Protein AF-A0A935CZS7-F1 (afdb_monomer)

Mean predicted aligned error: 7.17 Å

pLDDT: mean 84.06, std 14.32, range [38.97, 97.06]

Secondary structure (DSSP, 8-state):
-HHHHHHHHHTPPPPPHHHHHHHHHHHHHHHHHHHHT--TTS---SHHHHHHHHTHHHHHHHHHHHHHHHHHHHHHHHHHTHHHHHTS-HHHHHHHHHHHHHHHHHHT-S-HHHHS--GGG-TTHHHHHHHHHHHIIIIIHHHHHHHHHHS-----HHHHHHHHHHHHHHHHHHHHHHHHHHHHHHGGGT---HHHHH-HHHHIIIIIHHHHHHHHHHHHHHHHHTT--HHHHHHHHHHHHHHHHHHHHTTS---HHHHHHHHHHHHHHHHHHHHHHHHTT-

Sequence (282 aa):
MLSIEMAFQLGLPLNETVYYIGLFLAPVIYYTYAYKSINDSTPIANQRTRWFRENKKLVHWSQVGMILLCIGIFSFLIFKHFNEIIRLPLIYYSIGFGVLFVGIFYYGLISKKLFGFNLRNSGWTKAFIIGFVWACCANIFPLIMLRIETGQDFFQTDLWVWLFIKNWLFCTVNAIMFDIKDYPSDSNLYLRTFVVSFGLRRTIYFIIVPLLLAGLISFCIFALIKEFSIIQFSFNLIPFLLTLAIAFSMLRRHSIFYYLIVIDGVILVKALCGILGVLLTR

Foldseek 3Di:
DLLVLQCLLLVHDFFDPLLVLLLVLVVVLVVLVVLLPDDPPDPCPDPVNVVCVVCVVVSVVVSVVSVVSSVVSVVVLCVVLVVLVVVPDVVLVVLVVVLVVLVCQQVCVPPCVPDVDRVVQVQAVNLLSQLLSVLCSSQVVRQSSSCSVPVDHDCPPPLSVLVSLLSSLLSSLLSLLVVLLCVVVVCVVPRPHPCNPPNLVCCLPVPNVVSLVSSVVSVVVNCVVSVQDPLLNVLLVVLSVLSNVVSVVSVDDDDPVCSVCSSVVSVVSNSVSSNVSSVVVD

Nearest PDB structures (foldseek):
  4od4-assembly1_A  TM=6.060E-01  e=3.711E-01  Aeropyrum pernix K1
  7cbc-assembly2_B  TM=1.718E-01  e=8.266E+00  synthetic construct
  9ivk-assembly1_A  TM=1.462E-01  e=7.236E+00  artificial sequences

Radius of gyration: 19.95 Å; Cα contacts (8 Å, |Δi|>4): 270; chains: 1; bounding box: 55×46×53 Å

Structure (mmCIF, N/CA/C/O backbone):
data_AF-A0A935CZS7-F1
#
_entry.id   AF-A0A935CZS7-F1
#
loop_
_atom_site.group_PDB
_atom_site.id
_atom_site.type_symbol
_atom_site.label_atom_id
_atom_site.label_alt_id
_atom_site.label_comp_id
_atom_site.label_asym_id
_atom_site.label_entity_id
_atom_site.label_seq_id
_atom_site.pdbx_PDB_ins_code
_atom_site.Cartn_x
_atom_site.Cartn_y
_atom_site.Cartn_z
_atom_site.occupancy
_atom_site.B_iso_or_equiv
_atom_site.auth_seq_id
_atom_site.auth_comp_id
_atom_site.auth_asym_id
_atom_site.auth_atom_id
_atom_site.pdbx_PDB_model_num
ATOM 1 N N . MET A 1 1 ? -6.356 5.584 0.857 1.00 87.75 1 MET A N 1
ATOM 2 C CA . MET A 1 1 ? -7.335 4.745 0.129 1.00 87.75 1 MET A CA 1
ATOM 3 C C . MET A 1 1 ? -7.281 3.290 0.571 1.00 87.75 1 MET A C 1
ATOM 5 O O . MET A 1 1 ? -8.265 2.855 1.145 1.00 87.75 1 MET A O 1
ATOM 9 N N . LEU A 1 2 ? -6.161 2.565 0.429 1.00 92.56 2 LEU A N 1
ATOM 10 C CA . LEU A 1 2 ? -6.067 1.177 0.931 1.00 92.56 2 LEU A CA 1
ATOM 11 C C . LEU A 1 2 ? -6.377 1.038 2.439 1.00 92.56 2 LEU A C 1
ATOM 13 O O . LEU A 1 2 ? -7.023 0.079 2.838 1.00 92.56 2 LEU A O 1
ATOM 17 N N . SER A 1 3 ? -6.001 2.015 3.272 1.00 93.44 3 SER A N 1
ATOM 18 C CA . SER A 1 3 ? -6.362 2.008 4.703 1.00 93.44 3 SER A CA 1
ATOM 19 C C . SER A 1 3 ? -7.862 2.150 4.962 1.00 93.44 3 SER A C 1
ATOM 21 O O . SER A 1 3 ? -8.368 1.626 5.946 1.00 93.44 3 SER A O 1
ATOM 23 N N . ILE A 1 4 ? -8.579 2.841 4.072 1.00 94.81 4 ILE A N 1
ATOM 24 C CA . ILE A 1 4 ? -10.038 2.982 4.146 1.00 94.81 4 ILE A CA 1
ATOM 25 C C . ILE A 1 4 ? -10.685 1.672 3.689 1.00 94.81 4 ILE A C 1
ATOM 27 O O . ILE A 1 4 ? -11.525 1.132 4.394 1.00 94.81 4 ILE A O 1
ATOM 31 N N . GLU A 1 5 ? -10.241 1.116 2.556 1.00 94.94 5 GLU A N 1
ATOM 32 C CA . GLU A 1 5 ? -10.662 -0.210 2.074 1.00 94.94 5 GLU A CA 1
ATOM 33 C C . GLU A 1 5 ? -10.540 -1.277 3.165 1.00 94.94 5 GLU A C 1
ATOM 35 O O . GLU A 1 5 ? -11.468 -2.056 3.368 1.00 94.94 5 GLU A O 1
ATOM 40 N N . MET A 1 6 ? -9.419 -1.282 3.888 1.00 93.75 6 MET A N 1
ATOM 41 C CA . MET A 1 6 ? -9.192 -2.200 4.996 1.00 93.75 6 MET A CA 1
ATOM 42 C C . MET A 1 6 ? -10.270 -2.073 6.079 1.00 93.75 6 MET A C 1
ATOM 44 O O . MET A 1 6 ? -10.864 -3.083 6.457 1.00 93.75 6 MET A O 1
ATOM 48 N N . ALA A 1 7 ? -10.565 -0.851 6.531 1.00 93.31 7 ALA A N 1
ATOM 49 C CA . ALA A 1 7 ? -11.590 -0.621 7.545 1.00 93.31 7 ALA A CA 1
ATOM 50 C C . ALA A 1 7 ? -12.969 -1.120 7.075 1.00 93.31 7 ALA A C 1
ATOM 52 O O . ALA A 1 7 ? -13.650 -1.831 7.813 1.00 93.31 7 ALA A O 1
ATOM 53 N N . PHE A 1 8 ? -13.337 -0.859 5.814 1.00 93.31 8 PHE A N 1
ATOM 54 C CA . PHE A 1 8 ? -14.579 -1.374 5.228 1.00 93.31 8 PHE A CA 1
ATOM 55 C C . PHE A 1 8 ? -14.621 -2.908 5.185 1.00 93.31 8 PHE A C 1
ATOM 57 O O . PHE A 1 8 ? -15.613 -3.496 5.608 1.00 93.31 8 PHE A O 1
ATOM 64 N N . GLN A 1 9 ? -13.553 -3.564 4.721 1.00 91.75 9 GLN A N 1
ATOM 65 C CA . GLN A 1 9 ? -13.490 -5.029 4.621 1.00 91.75 9 GLN A CA 1
ATOM 66 C C . GLN A 1 9 ? -13.497 -5.734 5.978 1.00 91.75 9 GLN A C 1
ATOM 68 O O . GLN A 1 9 ? -13.991 -6.856 6.083 1.00 91.75 9 GLN A O 1
ATOM 73 N N . LEU A 1 10 ? -12.941 -5.107 7.016 1.00 91.12 10 LEU A N 1
ATOM 74 C CA . LEU A 1 10 ? -12.988 -5.652 8.371 1.00 91.12 10 LEU A CA 1
ATOM 75 C C . LEU A 1 10 ? -14.275 -5.297 9.122 1.00 91.12 10 LEU A C 1
ATOM 77 O O . LEU A 1 10 ? -14.516 -5.882 10.177 1.00 91.12 10 LEU A O 1
ATOM 81 N N . GLY A 1 11 ? -15.102 -4.392 8.588 1.00 90.19 11 GLY A N 1
ATOM 82 C CA . GLY A 1 11 ? -16.281 -3.876 9.282 1.00 90.19 11 GLY A CA 1
ATOM 83 C C . GLY A 1 11 ? -15.931 -2.955 10.454 1.00 90.19 11 GLY A C 1
ATOM 84 O O . GLY A 1 11 ? -16.711 -2.845 11.394 1.00 90.19 11 GLY A O 1
ATOM 85 N N . LEU A 1 12 ? -14.762 -2.316 10.409 1.00 91.38 12 LEU A N 1
ATOM 86 C CA . LEU A 1 12 ? -14.266 -1.421 11.449 1.00 91.38 12 LEU A CA 1
ATOM 87 C C . LEU A 1 12 ? -14.703 0.030 11.198 1.00 91.38 12 LEU A C 1
ATOM 89 O O . LEU A 1 12 ? -14.904 0.425 10.043 1.00 91.38 12 LEU A O 1
ATOM 93 N N . PRO A 1 13 ? -14.823 0.848 12.258 1.00 93.50 13 PRO A N 1
ATOM 94 C CA . PRO A 1 13 ? -14.969 2.289 12.104 1.00 93.50 13 PRO A CA 1
ATOM 95 C C . PRO A 1 13 ? -13.737 2.900 11.421 1.00 93.50 13 PRO A C 1
ATOM 97 O O . PRO A 1 13 ? -12.626 2.370 11.485 1.00 93.50 13 PRO A O 1
ATOM 100 N N . LEU A 1 14 ? -13.948 4.033 10.754 1.00 94.81 14 LEU A N 1
ATOM 101 C CA . LEU A 1 14 ? -12.858 4.812 10.174 1.00 94.81 14 LEU A CA 1
ATOM 102 C C . LEU A 1 14 ? -12.105 5.561 11.274 1.00 94.81 14 LEU A C 1
ATOM 104 O O . LEU A 1 14 ? -12.713 6.029 12.235 1.00 94.81 14 LEU A O 1
ATOM 108 N N . ASN A 1 15 ? -10.796 5.712 11.083 1.00 95.19 15 ASN A N 1
ATOM 109 C CA . ASN A 1 15 ? -9.981 6.585 11.919 1.00 95.19 15 ASN A CA 1
ATOM 110 C C . ASN A 1 15 ? -10.359 8.055 11.710 1.00 95.19 15 ASN A C 1
ATOM 112 O O . ASN A 1 15 ? -11.058 8.418 10.757 1.00 95.19 15 ASN A O 1
ATOM 116 N N . GLU A 1 16 ? -9.827 8.931 12.555 1.00 94.31 16 GLU A N 1
ATOM 117 C CA . GLU A 1 16 ? -10.005 10.366 12.383 1.00 94.31 16 GLU A CA 1
ATOM 118 C C . GLU A 1 16 ? -9.482 10.855 11.023 1.00 94.31 16 GLU A C 1
ATOM 120 O O . GLU A 1 16 ? -8.410 10.471 10.554 1.00 94.31 16 GLU A O 1
ATOM 125 N N . THR A 1 17 ? -10.196 11.789 10.391 1.00 94.62 17 THR A N 1
ATOM 126 C CA . THR A 1 17 ? -9.811 12.350 9.082 1.00 94.62 17 THR A CA 1
ATOM 127 C C . THR A 1 17 ? -8.378 12.892 9.074 1.00 94.62 17 THR A C 1
ATOM 129 O O . THR A 1 17 ? -7.653 12.743 8.089 1.00 94.62 17 THR A O 1
ATOM 132 N N . VAL A 1 18 ? -7.945 13.472 10.196 1.00 94.56 18 VAL A N 1
ATOM 133 C CA . VAL A 1 18 ? -6.599 14.026 10.388 1.00 94.56 18 VAL A CA 1
ATOM 134 C C . VAL A 1 18 ? -5.510 12.954 10.229 1.00 94.56 18 VAL A C 1
ATOM 136 O O . VAL A 1 18 ? -4.469 13.232 9.629 1.00 94.56 18 VAL A O 1
ATOM 139 N N . TYR A 1 19 ? -5.771 11.714 10.656 1.00 94.81 19 TYR A N 1
ATOM 140 C CA . TYR A 1 19 ? -4.869 10.580 10.442 1.00 94.81 19 TYR A CA 1
ATOM 141 C C . TYR A 1 19 ? -4.676 10.289 8.948 1.00 94.81 19 TYR A C 1
ATOM 143 O O . TYR A 1 19 ? -3.542 10.178 8.477 1.00 94.81 19 TYR A O 1
ATOM 151 N N . TYR A 1 20 ? -5.761 10.236 8.171 1.00 94.88 20 TYR A N 1
ATOM 152 C CA . TYR A 1 20 ? -5.670 9.970 6.732 1.00 94.88 20 TYR A CA 1
ATOM 153 C C . TYR A 1 20 ? -4.969 11.096 5.962 1.00 94.88 20 TYR A C 1
ATOM 155 O O . TYR A 1 20 ? -4.238 10.812 5.011 1.00 94.88 20 TYR A O 1
ATOM 163 N N . ILE A 1 21 ? -5.141 12.355 6.383 1.00 94.56 21 ILE A N 1
ATOM 164 C CA . ILE A 1 21 ? -4.408 13.494 5.809 1.00 94.56 21 ILE A CA 1
ATOM 165 C C . ILE A 1 21 ? -2.907 13.341 6.087 1.00 94.56 21 ILE A C 1
ATOM 167 O O . ILE A 1 21 ? -2.105 13.451 5.160 1.00 94.56 21 ILE A O 1
ATOM 171 N N . GLY A 1 22 ? -2.515 13.022 7.325 1.00 93.62 22 GLY A N 1
ATOM 172 C CA . GLY A 1 22 ? -1.113 12.769 7.675 1.00 93.62 22 GLY A CA 1
ATOM 173 C C . GLY A 1 22 ? -0.506 11.611 6.875 1.00 93.62 22 GLY A C 1
ATOM 174 O O . GLY A 1 22 ? 0.573 11.745 6.292 1.00 93.62 22 GLY A O 1
ATOM 175 N N . LEU A 1 23 ? -1.242 10.500 6.763 1.00 92.31 23 LEU A N 1
ATOM 176 C CA . LEU A 1 23 ? -0.834 9.325 5.992 1.00 92.31 23 LEU A CA 1
ATOM 177 C C . LEU A 1 23 ? -0.673 9.624 4.493 1.00 92.31 23 LEU A C 1
ATOM 179 O O . LEU A 1 23 ? 0.180 9.028 3.840 1.00 92.31 23 LEU A O 1
ATOM 183 N N . PHE A 1 24 ? -1.469 10.543 3.941 1.00 92.44 24 PHE A N 1
ATOM 184 C CA . PHE A 1 24 ? -1.344 11.006 2.557 1.00 92.44 24 PHE A CA 1
ATOM 185 C C . PHE A 1 24 ? -0.153 11.953 2.357 1.00 92.44 24 PHE A C 1
ATOM 187 O O . PHE A 1 24 ? 0.581 11.824 1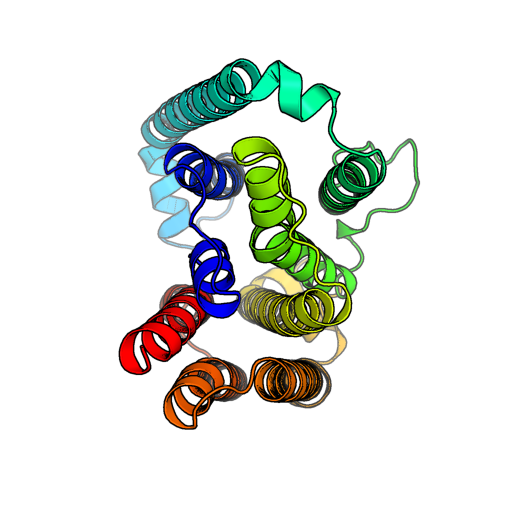.375 1.00 92.44 24 PHE A O 1
ATOM 194 N N . LEU A 1 25 ? 0.066 12.888 3.285 1.00 92.81 25 LEU A N 1
ATOM 195 C CA . LEU A 1 25 ? 1.138 13.880 3.177 1.00 92.81 25 LEU A CA 1
ATOM 196 C C . LEU A 1 25 ? 2.527 13.240 3.208 1.00 92.81 25 LEU A C 1
ATOM 198 O O . LEU A 1 25 ? 3.395 13.656 2.442 1.00 92.81 25 LEU A O 1
ATOM 202 N N . ALA A 1 26 ? 2.743 12.216 4.038 1.00 88.25 26 ALA A N 1
ATOM 203 C CA . ALA A 1 26 ? 4.064 11.610 4.204 1.00 88.25 26 ALA A CA 1
ATOM 204 C C . ALA A 1 26 ? 4.664 11.062 2.882 1.00 88.25 26 ALA A C 1
ATOM 206 O O . ALA A 1 26 ? 5.774 11.474 2.524 1.00 88.25 26 ALA A O 1
ATOM 207 N N . PRO A 1 27 ? 3.964 10.225 2.085 1.00 86.44 27 PRO A N 1
ATOM 208 C CA . PRO A 1 27 ? 4.435 9.822 0.760 1.00 86.44 27 PRO A CA 1
ATOM 209 C C . PRO A 1 27 ? 4.589 10.988 -0.222 1.00 86.44 27 PRO A C 1
ATOM 211 O O . PRO A 1 27 ? 5.547 11.004 -0.992 1.00 86.44 27 PRO A O 1
ATOM 214 N N . VAL A 1 28 ? 3.688 11.978 -0.207 1.00 89.06 28 VAL A N 1
ATOM 215 C CA . VAL A 1 28 ? 3.764 13.139 -1.116 1.00 89.06 28 VAL A CA 1
ATOM 216 C C . VAL A 1 28 ? 5.028 13.958 -0.853 1.00 89.06 28 VAL A C 1
ATOM 218 O O . VAL A 1 28 ? 5.743 14.304 -1.799 1.00 89.06 28 VAL A O 1
ATOM 221 N N . ILE A 1 29 ? 5.338 14.223 0.419 1.00 88.00 29 ILE A N 1
ATOM 222 C CA . ILE A 1 29 ? 6.580 14.877 0.851 1.00 88.00 29 ILE A CA 1
ATOM 223 C C . ILE A 1 29 ? 7.776 14.061 0.378 1.00 88.00 29 ILE A C 1
ATOM 225 O O . ILE A 1 29 ? 8.650 14.582 -0.314 1.00 88.00 29 ILE A O 1
ATOM 229 N N . TYR A 1 30 ? 7.773 12.763 0.682 1.00 82.75 30 TYR A N 1
ATOM 230 C CA . TYR A 1 30 ? 8.854 11.857 0.321 1.00 82.75 30 TYR A CA 1
ATOM 231 C C . TYR A 1 30 ? 9.145 11.861 -1.190 1.00 82.75 30 TYR A C 1
ATOM 233 O O . TYR A 1 30 ? 10.278 12.112 -1.614 1.00 82.75 30 TYR A O 1
ATOM 241 N N . TYR A 1 31 ? 8.124 11.642 -2.022 1.00 80.50 31 TYR A N 1
ATOM 242 C CA . TYR A 1 31 ? 8.302 11.589 -3.471 1.00 80.50 31 TYR A CA 1
ATOM 243 C C . TYR A 1 31 ? 8.721 12.938 -4.043 1.00 80.50 31 TYR A C 1
ATOM 245 O O . TYR A 1 31 ? 9.595 12.983 -4.903 1.00 80.50 31 TYR A O 1
ATOM 253 N N . THR A 1 32 ? 8.155 14.042 -3.561 1.00 84.25 32 THR A N 1
ATOM 254 C CA . THR A 1 32 ? 8.517 15.381 -4.045 1.00 84.25 32 THR A CA 1
ATOM 255 C C . THR A 1 32 ? 9.948 15.757 -3.655 1.00 84.25 32 THR A C 1
ATOM 257 O O . THR A 1 32 ? 10.672 16.339 -4.467 1.00 84.25 32 THR A O 1
ATOM 260 N N . TYR A 1 33 ? 10.399 15.375 -2.455 1.00 80.69 33 TYR A N 1
ATOM 261 C CA . TYR A 1 33 ? 11.780 15.570 -2.016 1.00 80.69 33 TYR A CA 1
ATOM 262 C C . TYR A 1 33 ? 12.780 14.866 -2.944 1.00 80.69 33 TYR A C 1
ATOM 264 O O . TYR A 1 33 ? 13.792 15.462 -3.321 1.00 80.69 33 TYR A O 1
ATOM 272 N N . ALA A 1 34 ? 12.468 13.648 -3.400 1.00 74.06 34 ALA A N 1
ATOM 273 C CA . ALA A 1 34 ? 13.308 12.935 -4.362 1.00 74.06 34 ALA A CA 1
ATOM 274 C C . ALA A 1 34 ? 13.507 13.732 -5.669 1.00 74.06 34 ALA A C 1
ATOM 276 O O . ALA A 1 34 ? 14.627 13.804 -6.175 1.00 74.06 34 ALA A O 1
ATOM 277 N N . TYR A 1 35 ? 12.475 14.422 -6.172 1.00 70.38 35 TYR A N 1
ATOM 278 C CA . TYR A 1 35 ? 12.594 15.284 -7.360 1.00 70.38 35 TYR A CA 1
ATOM 279 C C . TYR A 1 35 ? 13.317 16.610 -7.090 1.00 70.38 35 TYR A C 1
ATOM 281 O O . TYR A 1 35 ? 13.950 17.151 -7.994 1.00 70.38 35 TYR A O 1
ATOM 289 N N . LYS A 1 36 ? 13.280 17.126 -5.856 1.00 68.31 36 LYS A N 1
ATOM 290 C CA . LYS A 1 36 ? 14.037 18.327 -5.460 1.00 68.31 36 LYS A CA 1
ATOM 291 C C . LYS A 1 36 ? 15.553 18.099 -5.502 1.00 68.31 36 LYS A C 1
ATOM 293 O O . LYS A 1 36 ? 16.293 19.043 -5.755 1.00 68.31 36 LYS A O 1
ATOM 298 N N . SER A 1 37 ? 16.007 16.862 -5.288 1.00 62.00 37 SER A N 1
ATOM 299 C CA . SER A 1 37 ? 17.432 16.486 -5.324 1.00 62.00 37 SER A CA 1
ATOM 300 C C . SER A 1 37 ? 18.053 16.452 -6.733 1.00 62.00 37 SER A C 1
ATOM 302 O O . SER A 1 37 ? 19.247 16.196 -6.885 1.00 62.00 37 SER A O 1
ATOM 304 N N . ILE A 1 38 ? 17.258 16.723 -7.774 1.00 63.69 38 ILE A N 1
ATOM 305 C CA . ILE A 1 38 ? 17.709 16.772 -9.164 1.00 63.69 38 ILE A CA 1
ATOM 306 C C . ILE A 1 38 ? 18.487 18.078 -9.400 1.00 63.69 38 ILE A C 1
ATOM 308 O O . ILE A 1 38 ? 17.909 19.158 -9.537 1.00 63.69 38 ILE A O 1
ATOM 312 N N . ASN A 1 39 ? 19.816 17.967 -9.467 1.00 59.84 39 ASN A N 1
ATOM 313 C CA . ASN A 1 39 ? 20.716 19.081 -9.777 1.00 59.84 39 ASN A CA 1
ATOM 314 C C . ASN A 1 39 ? 20.577 19.557 -11.234 1.00 59.84 39 ASN A C 1
ATOM 316 O O . ASN A 1 39 ? 20.192 18.791 -12.121 1.00 59.84 39 ASN A O 1
ATOM 320 N N . ASP A 1 40 ? 20.961 20.809 -11.502 1.00 59.34 40 ASP A N 1
ATOM 321 C CA . ASP A 1 40 ? 20.915 21.413 -12.847 1.00 59.34 40 ASP A CA 1
ATOM 322 C C . ASP A 1 40 ? 21.792 20.695 -13.883 1.00 59.34 40 ASP A C 1
ATOM 324 O O . ASP A 1 40 ? 21.511 20.762 -15.078 1.00 59.34 40 ASP A O 1
ATOM 328 N N . SER A 1 41 ? 22.789 19.937 -13.421 1.00 54.06 41 SER A N 1
ATOM 329 C CA . SER A 1 41 ? 23.683 19.109 -14.236 1.00 54.06 41 SER A CA 1
ATOM 330 C C . SER A 1 41 ? 23.066 17.794 -14.727 1.00 54.06 41 SER A C 1
ATOM 332 O O . SER A 1 41 ? 23.671 17.105 -15.546 1.00 54.06 41 SER A O 1
ATOM 334 N N . THR A 1 42 ? 21.875 17.416 -14.254 1.00 60.12 42 THR A N 1
ATOM 335 C CA . THR A 1 42 ? 21.201 16.207 -14.747 1.00 60.12 42 THR A CA 1
ATOM 336 C C . THR A 1 42 ? 20.699 16.421 -16.182 1.00 60.12 42 THR A C 1
ATOM 338 O O . THR A 1 42 ? 20.051 17.438 -16.457 1.00 60.12 42 THR A O 1
ATOM 341 N N . PRO A 1 43 ? 20.950 15.492 -17.122 1.00 59.91 43 PRO A N 1
ATOM 342 C CA . PRO A 1 43 ? 20.386 15.581 -18.464 1.00 59.91 43 PRO A CA 1
ATOM 343 C C . PRO A 1 43 ? 18.856 15.669 -18.397 1.00 59.91 43 PRO A C 1
ATOM 345 O O . PRO A 1 43 ? 18.217 14.939 -17.634 1.00 59.91 43 PRO A O 1
ATOM 348 N N . ILE A 1 44 ? 18.249 16.563 -19.185 1.00 61.53 44 ILE A N 1
ATOM 349 C CA . ILE A 1 44 ? 16.785 16.681 -19.268 1.00 61.53 44 ILE A CA 1
ATOM 350 C C . ILE A 1 44 ? 16.260 15.459 -20.027 1.00 61.53 44 ILE A C 1
ATOM 352 O O . ILE A 1 44 ? 16.088 15.489 -21.240 1.00 61.53 44 ILE A O 1
ATOM 356 N N . ALA A 1 45 ? 16.020 14.370 -19.301 1.00 62.12 45 ALA A N 1
ATOM 357 C CA . ALA A 1 45 ? 15.527 13.127 -19.883 1.00 62.12 45 ALA A CA 1
ATOM 358 C C . ALA A 1 45 ? 14.015 13.166 -20.180 1.00 62.12 45 ALA A C 1
ATOM 360 O O . ALA A 1 45 ? 13.537 12.421 -21.028 1.00 62.12 45 ALA A O 1
ATOM 361 N N . ASN A 1 46 ? 13.239 14.005 -19.475 1.00 68.38 46 ASN A N 1
ATOM 362 C CA . ASN A 1 46 ? 11.776 14.017 -19.574 1.00 68.38 46 ASN A CA 1
ATOM 363 C C . ASN A 1 46 ? 11.167 15.400 -19.246 1.00 68.38 46 ASN A C 1
ATOM 365 O O . ASN A 1 46 ? 11.737 16.180 -18.479 1.00 68.38 46 ASN A O 1
ATOM 369 N N . GLN A 1 47 ? 9.970 15.674 -19.778 1.00 75.44 47 GLN A N 1
ATOM 370 C CA . GLN A 1 47 ? 9.147 16.861 -19.504 1.00 75.44 47 GLN A CA 1
ATOM 371 C C . GLN A 1 47 ? 8.892 17.064 -18.003 1.00 75.44 47 GLN A C 1
ATOM 373 O O . GLN A 1 47 ? 8.947 18.190 -17.517 1.00 75.44 47 GLN A O 1
ATOM 378 N N . ARG A 1 48 ? 8.705 15.975 -17.243 1.00 75.62 48 ARG A N 1
ATOM 379 C CA . ARG A 1 48 ? 8.562 16.031 -15.779 1.00 75.62 48 ARG A CA 1
ATOM 380 C C . ARG A 1 48 ? 9.776 16.688 -15.118 1.00 75.62 48 ARG A C 1
ATOM 382 O O . ARG A 1 48 ? 9.625 17.612 -14.328 1.00 75.62 48 ARG A O 1
ATOM 389 N N . THR A 1 49 ? 10.980 16.240 -15.464 1.00 75.81 49 THR A N 1
ATOM 390 C CA . THR A 1 49 ? 12.235 16.778 -14.917 1.00 75.81 49 THR A CA 1
ATOM 391 C C . THR A 1 49 ? 12.414 18.254 -15.268 1.00 75.81 49 THR A C 1
ATOM 393 O O . THR A 1 49 ? 12.889 19.029 -14.439 1.00 75.81 49 THR A O 1
ATOM 396 N N . ARG A 1 50 ? 11.981 18.658 -16.471 1.00 80.31 50 ARG A N 1
ATOM 397 C CA . ARG A 1 50 ? 11.977 20.060 -16.905 1.00 80.31 50 ARG A CA 1
ATOM 398 C C . ARG A 1 50 ? 11.064 20.921 -16.025 1.00 80.31 50 ARG A C 1
ATOM 400 O O . ARG A 1 50 ? 11.531 21.914 -15.478 1.00 80.31 50 ARG A O 1
ATOM 407 N N . TRP A 1 51 ? 9.823 20.488 -15.794 1.00 84.88 51 TRP A N 1
ATOM 408 C CA . TRP A 1 51 ? 8.868 21.225 -14.960 1.00 84.88 51 TRP A CA 1
ATOM 409 C C . TRP A 1 51 ? 9.379 21.439 -13.527 1.00 84.88 51 TRP A C 1
ATOM 411 O O . TRP A 1 51 ? 9.301 22.552 -13.005 1.00 84.88 51 TRP A O 1
ATOM 421 N N . PHE A 1 52 ? 9.963 20.406 -12.904 1.00 83.38 52 PHE A N 1
ATOM 422 C CA . PHE A 1 52 ? 10.543 20.514 -11.556 1.00 83.38 52 PHE A CA 1
ATOM 423 C C . PHE A 1 52 ? 11.729 21.488 -11.496 1.00 83.38 52 PHE A C 1
ATOM 425 O O . PHE A 1 52 ? 11.919 22.154 -10.478 1.00 83.38 52 PHE A O 1
ATOM 432 N N . ARG A 1 53 ? 12.510 21.596 -12.579 1.00 80.44 53 ARG A N 1
ATOM 433 C CA . ARG A 1 53 ? 13.631 22.538 -12.682 1.00 80.44 53 ARG A CA 1
ATOM 434 C C . ARG A 1 53 ? 13.160 23.982 -12.834 1.00 80.44 53 ARG A C 1
ATOM 436 O O . ARG A 1 53 ? 13.701 24.864 -12.175 1.00 80.44 53 ARG A O 1
ATOM 443 N N . GLU A 1 54 ? 12.150 24.211 -13.664 1.00 87.44 54 GLU A N 1
ATOM 444 C CA . GLU A 1 54 ? 11.577 25.542 -13.899 1.00 87.44 54 GLU A CA 1
ATOM 445 C C . GLU A 1 54 ? 10.824 26.061 -12.662 1.00 87.44 54 GLU A C 1
ATOM 447 O O . GLU A 1 54 ? 10.900 27.241 -12.329 1.00 87.44 54 GLU A O 1
ATOM 452 N N . ASN A 1 55 ? 10.174 25.169 -11.906 1.00 89.69 55 ASN A N 1
ATOM 453 C CA . ASN A 1 55 ? 9.312 25.524 -10.773 1.00 89.69 55 ASN A CA 1
ATOM 454 C C . ASN A 1 55 ? 9.955 25.284 -9.393 1.00 89.69 55 ASN A C 1
ATOM 456 O O . ASN A 1 55 ? 9.249 25.138 -8.393 1.00 89.69 55 ASN A O 1
ATOM 460 N N . LYS A 1 56 ? 11.294 25.268 -9.287 1.00 85.62 56 LYS A N 1
ATOM 461 C CA . LYS A 1 56 ? 12.020 24.940 -8.037 1.00 85.62 56 LYS A CA 1
ATOM 462 C C . LYS A 1 56 ? 11.551 25.717 -6.806 1.00 85.62 56 LYS A C 1
ATOM 464 O O . LYS A 1 56 ? 11.431 25.131 -5.732 1.00 85.62 56 LYS A O 1
ATOM 469 N N . LYS A 1 57 ? 11.291 27.024 -6.941 1.00 87.81 57 LYS A N 1
ATOM 470 C CA . LYS A 1 57 ? 10.824 27.867 -5.824 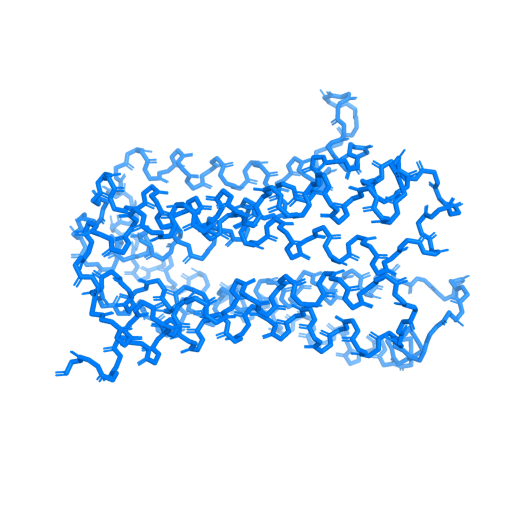1.00 87.81 57 LYS A CA 1
ATOM 471 C C . LYS A 1 57 ? 9.442 27.429 -5.333 1.00 87.81 57 LYS A C 1
ATOM 473 O O . LYS A 1 57 ? 9.256 27.264 -4.132 1.00 87.81 57 LYS A O 1
ATOM 478 N N . LEU A 1 58 ? 8.508 27.179 -6.253 1.00 90.38 58 LEU A N 1
ATOM 479 C CA . LEU A 1 58 ? 7.166 26.687 -5.931 1.00 90.38 58 LEU A CA 1
ATOM 480 C C . LEU A 1 58 ? 7.229 25.313 -5.248 1.00 90.38 58 LEU A C 1
ATOM 482 O O . LEU A 1 58 ? 6.602 25.095 -4.212 1.00 90.38 58 LEU A O 1
ATOM 486 N N . VAL A 1 59 ? 8.041 24.399 -5.787 1.00 90.12 59 VAL A N 1
ATOM 487 C CA . VAL A 1 59 ? 8.258 23.066 -5.204 1.00 90.12 59 VAL A CA 1
ATOM 488 C C . VAL A 1 59 ? 8.886 23.168 -3.809 1.00 90.12 59 VAL A C 1
ATOM 490 O O . VAL A 1 59 ? 8.493 22.442 -2.904 1.00 90.12 59 VAL A O 1
ATOM 493 N N . HIS A 1 60 ? 9.828 24.090 -3.594 1.00 88.88 60 HIS A N 1
ATOM 494 C CA . HIS A 1 60 ? 10.435 24.305 -2.281 1.00 88.88 60 HIS A CA 1
ATOM 495 C C . HIS A 1 60 ? 9.409 24.782 -1.246 1.00 88.88 60 HIS A C 1
ATOM 497 O O . HIS A 1 60 ? 9.306 24.178 -0.182 1.00 88.88 60 HIS A O 1
ATOM 503 N N . TRP A 1 61 ? 8.648 25.838 -1.548 1.00 92.50 61 TRP A N 1
ATOM 504 C CA . TRP A 1 61 ? 7.682 26.403 -0.602 1.00 92.50 61 TRP A CA 1
ATOM 505 C C . TRP A 1 61 ? 6.500 25.472 -0.338 1.00 92.50 61 TRP A C 1
ATOM 507 O O . TRP A 1 61 ? 6.094 25.325 0.813 1.00 92.50 61 TRP A O 1
ATOM 517 N N . SER A 1 62 ? 6.003 24.773 -1.363 1.00 92.50 62 SER A N 1
ATOM 518 C CA . SER A 1 62 ? 4.988 23.729 -1.164 1.00 92.50 62 SER A CA 1
ATOM 519 C C . SER A 1 62 ? 5.505 22.592 -0.282 1.00 92.50 62 SER A C 1
ATOM 521 O O . SER A 1 62 ? 4.784 22.147 0.605 1.00 92.50 62 SER A O 1
ATOM 523 N N . GLN A 1 63 ? 6.765 22.170 -0.443 1.00 91.19 63 GLN A N 1
ATOM 524 C CA . GLN A 1 63 ? 7.383 21.177 0.438 1.00 91.19 63 GLN A CA 1
ATOM 525 C C . GLN A 1 63 ? 7.489 21.647 1.887 1.00 91.19 63 GLN A C 1
ATOM 527 O O . GLN A 1 63 ? 7.130 20.895 2.787 1.00 91.19 63 GLN A O 1
ATOM 532 N N . VAL A 1 64 ? 7.943 22.880 2.123 1.00 92.75 64 VAL A N 1
ATOM 533 C CA . VAL A 1 64 ? 8.009 23.445 3.480 1.00 92.75 64 VAL A CA 1
ATOM 534 C C . VAL A 1 64 ? 6.614 23.492 4.105 1.00 92.75 64 VAL A C 1
ATOM 536 O O . VAL A 1 64 ? 6.438 23.013 5.221 1.00 92.75 64 VAL A O 1
ATOM 539 N N . GLY A 1 65 ? 5.611 23.979 3.368 1.00 95.19 65 GLY A N 1
ATOM 540 C CA . GLY A 1 65 ? 4.222 24.011 3.833 1.00 95.19 65 GLY A CA 1
ATOM 541 C C . GLY A 1 65 ? 3.669 22.620 4.160 1.00 95.19 65 GLY A C 1
ATOM 542 O O . GLY A 1 65 ? 3.089 22.428 5.225 1.00 95.19 65 GLY A O 1
ATOM 543 N N . MET A 1 66 ? 3.901 21.628 3.293 1.00 94.56 66 MET A N 1
ATOM 544 C CA . MET A 1 66 ? 3.477 20.242 3.529 1.00 94.56 66 MET A CA 1
ATOM 545 C C . MET A 1 66 ? 4.174 19.621 4.743 1.00 94.56 66 MET A C 1
ATOM 547 O O . MET A 1 66 ? 3.516 18.931 5.516 1.00 94.56 66 MET A O 1
ATOM 551 N N . ILE A 1 67 ? 5.472 19.874 4.943 1.00 93.69 67 ILE A N 1
ATOM 552 C CA . ILE A 1 67 ? 6.222 19.383 6.110 1.00 93.69 67 ILE A CA 1
ATOM 553 C C . ILE A 1 67 ? 5.683 20.005 7.398 1.00 93.69 67 ILE A C 1
ATOM 555 O O . ILE A 1 67 ? 5.411 19.273 8.345 1.00 93.69 67 ILE A O 1
ATOM 559 N N . LEU A 1 68 ? 5.482 21.325 7.431 1.00 96.12 68 LEU A N 1
ATOM 560 C CA . LEU A 1 68 ? 4.923 22.010 8.601 1.00 96.12 68 LEU A CA 1
ATOM 561 C C . LEU A 1 68 ? 3.515 21.504 8.928 1.00 96.12 68 LEU A C 1
ATOM 563 O O . LEU A 1 68 ? 3.223 21.220 10.087 1.00 96.12 68 LEU A O 1
ATOM 567 N N . LEU A 1 69 ? 2.670 21.318 7.910 1.00 96.38 69 LEU A N 1
ATOM 568 C CA . LEU A 1 69 ? 1.338 20.738 8.074 1.00 96.38 69 LEU A CA 1
ATOM 569 C C . LEU A 1 69 ? 1.407 19.300 8.604 1.00 96.38 69 LEU A C 1
ATOM 571 O O . LEU A 1 69 ? 0.675 18.945 9.521 1.00 96.38 69 LEU A O 1
ATOM 575 N N . CYS A 1 70 ? 2.306 18.482 8.058 1.00 95.25 70 CYS A N 1
ATOM 576 C CA . CYS A 1 70 ? 2.513 17.103 8.486 1.00 95.25 70 CYS A CA 1
ATOM 577 C C . CYS A 1 70 ? 2.973 17.032 9.952 1.00 95.25 70 CYS A C 1
ATOM 579 O O . CYS A 1 70 ? 2.434 16.238 10.719 1.00 95.25 70 CYS A O 1
ATOM 581 N N . ILE A 1 71 ? 3.920 17.886 10.356 1.00 95.50 71 ILE A N 1
ATOM 582 C CA . ILE A 1 71 ? 4.368 18.008 11.751 1.00 95.50 71 ILE A CA 1
ATOM 583 C C . ILE A 1 71 ? 3.199 18.439 12.637 1.00 95.50 71 ILE A C 1
ATOM 585 O O . ILE A 1 71 ? 2.934 17.777 13.632 1.00 95.50 71 ILE A O 1
ATOM 589 N N . GL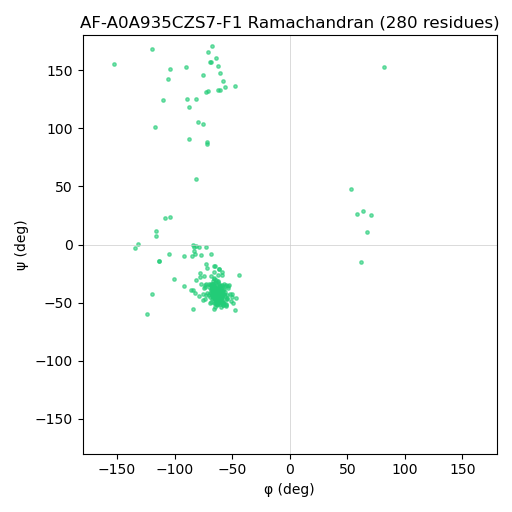Y A 1 72 ? 2.458 19.483 12.254 1.00 97.00 72 GLY A N 1
ATOM 590 C CA . GLY A 1 72 ? 1.299 19.961 13.011 1.00 97.00 72 GLY A CA 1
ATOM 591 C C . GLY A 1 72 ? 0.236 18.878 13.219 1.00 97.00 72 GLY A C 1
ATOM 592 O O . GLY A 1 72 ? -0.261 18.715 14.329 1.00 97.00 72 GLY A O 1
ATOM 593 N N . ILE A 1 73 ? -0.053 18.085 12.183 1.00 96.31 73 ILE A N 1
ATOM 594 C CA . ILE A 1 73 ? -0.981 16.949 12.244 1.00 96.31 73 ILE A CA 1
ATOM 595 C C . ILE A 1 73 ? -0.493 15.881 13.226 1.00 96.31 73 ILE A C 1
ATOM 597 O O . ILE A 1 73 ? -1.249 15.476 14.107 1.00 96.31 73 ILE A O 1
ATOM 601 N N . PHE A 1 74 ? 0.759 15.432 13.112 1.00 93.81 74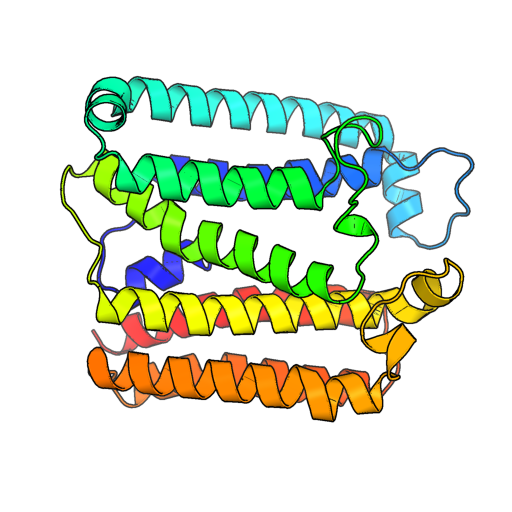 PHE A N 1
ATOM 602 C CA . PHE A 1 74 ? 1.281 14.404 14.013 1.00 93.81 74 PHE A CA 1
ATOM 603 C C . PHE A 1 74 ? 1.402 14.910 15.454 1.00 93.81 74 PHE A C 1
ATOM 605 O O . PHE A 1 74 ? 1.041 14.184 16.376 1.00 93.81 74 PHE A O 1
ATOM 612 N N . SER A 1 75 ? 1.827 16.158 15.662 1.00 95.81 75 SER A N 1
ATOM 613 C CA . SER A 1 75 ? 1.848 16.791 16.984 1.00 95.81 75 SER A CA 1
ATOM 614 C C . SER A 1 75 ? 0.450 16.885 17.593 1.00 95.81 75 SER A C 1
ATOM 616 O O . SER A 1 75 ? 0.283 16.572 18.769 1.00 95.81 75 SER A O 1
ATOM 618 N N . PHE A 1 76 ? -0.561 17.250 16.799 1.00 96.38 76 PHE A N 1
ATOM 619 C CA . PHE A 1 76 ? -1.954 17.268 17.239 1.00 96.38 76 PHE A CA 1
ATOM 620 C C . PHE A 1 76 ? -2.444 15.873 17.649 1.00 96.38 76 PHE A C 1
ATOM 622 O O . PHE A 1 76 ? -3.000 15.730 18.735 1.00 96.38 76 PHE A O 1
ATOM 629 N N . LEU A 1 77 ? -2.201 14.842 16.830 1.00 94.56 77 LEU A N 1
ATOM 630 C CA . LEU A 1 77 ? -2.599 13.463 17.146 1.00 94.56 77 LEU A CA 1
ATOM 631 C C . LEU A 1 77 ? -1.908 12.942 18.415 1.00 94.56 77 LEU A C 1
ATOM 633 O O . LEU A 1 77 ? -2.567 12.333 19.255 1.00 94.56 77 LEU A O 1
ATOM 637 N N . ILE A 1 78 ? -0.610 13.222 18.582 1.00 94.56 78 ILE A N 1
ATOM 638 C CA . ILE A 1 78 ? 0.151 12.844 19.783 1.00 94.56 78 ILE A CA 1
ATOM 639 C C . ILE A 1 78 ? -0.410 13.540 21.022 1.00 94.56 78 ILE A C 1
ATOM 641 O O . ILE A 1 78 ? -0.592 12.890 22.045 1.00 94.56 78 ILE A O 1
ATOM 645 N N . PHE A 1 79 ? -0.688 14.844 20.945 1.00 96.19 79 PHE A N 1
ATOM 646 C CA . PHE A 1 79 ? -1.213 15.597 22.083 1.00 96.19 79 PHE A CA 1
ATOM 647 C C . PHE A 1 79 ? -2.625 15.140 22.461 1.00 96.19 79 PHE A C 1
ATOM 649 O O . PHE A 1 79 ? -2.911 14.915 23.635 1.00 96.19 79 PHE A O 1
ATOM 656 N N . LYS A 1 80 ? -3.495 14.951 21.462 1.00 95.94 80 LYS A N 1
ATOM 657 C CA . LYS A 1 80 ? -4.879 14.508 21.657 1.00 95.94 80 LYS A CA 1
ATOM 658 C C . LYS A 1 80 ? -4.958 13.127 22.309 1.00 95.94 80 LYS A C 1
ATOM 660 O O . LYS A 1 80 ? -5.766 12.930 23.210 1.00 95.94 80 LYS A O 1
ATOM 665 N N . HIS A 1 81 ? -4.109 12.198 21.873 1.00 95.06 81 HIS A N 1
ATOM 666 C CA . HIS A 1 81 ? -4.147 10.796 22.296 1.00 95.06 81 HIS A CA 1
ATOM 667 C C . HIS A 1 81 ? -2.990 10.403 23.226 1.00 95.06 81 HIS A C 1
ATOM 669 O O . HIS A 1 81 ? -2.649 9.228 23.344 1.00 95.06 81 HIS A O 1
ATOM 675 N N . PHE A 1 82 ? -2.378 11.374 23.909 1.00 93.94 82 PHE A N 1
ATOM 676 C CA . PHE A 1 82 ? -1.149 11.179 24.688 1.00 93.94 82 PHE A CA 1
ATOM 677 C C . PHE A 1 82 ? -1.250 10.047 25.722 1.00 93.94 82 PHE A C 1
ATOM 679 O O . PHE A 1 82 ? -0.375 9.182 25.798 1.00 93.94 82 PHE A O 1
ATOM 686 N N . ASN A 1 83 ? -2.344 10.021 26.487 1.00 93.38 83 ASN A N 1
ATOM 687 C CA . ASN A 1 83 ? -2.564 9.017 27.530 1.00 93.38 83 ASN A CA 1
ATOM 688 C C . ASN A 1 83 ? -2.719 7.603 26.954 1.00 93.38 83 ASN A C 1
ATOM 690 O O . ASN A 1 83 ? -2.156 6.654 27.501 1.00 93.38 83 ASN A O 1
ATOM 694 N N . GLU A 1 84 ? -3.448 7.467 25.846 1.00 93.56 84 GLU A N 1
ATOM 695 C CA . GLU A 1 84 ? -3.694 6.175 25.199 1.00 93.56 84 GLU A CA 1
ATOM 696 C C . GLU A 1 84 ? -2.445 5.651 24.491 1.00 93.56 84 GLU A C 1
ATOM 698 O O . GLU A 1 84 ? -2.170 4.452 24.528 1.00 93.56 84 GLU A O 1
ATOM 703 N N . ILE A 1 85 ? -1.625 6.550 23.934 1.00 93.25 85 ILE A N 1
ATOM 704 C CA . ILE A 1 85 ? -0.310 6.201 23.396 1.00 93.25 85 ILE A CA 1
ATOM 705 C C . ILE A 1 85 ? 0.547 5.598 24.510 1.00 93.25 85 ILE A C 1
ATOM 707 O O . ILE A 1 85 ? 1.008 4.471 24.371 1.00 93.25 85 ILE A O 1
ATOM 711 N N . ILE A 1 86 ? 0.715 6.275 25.651 1.00 92.38 86 ILE A N 1
ATOM 712 C CA . ILE A 1 86 ? 1.568 5.773 26.748 1.00 92.38 86 ILE A CA 1
ATOM 713 C C . ILE A 1 86 ? 1.099 4.408 27.272 1.00 92.38 86 ILE A C 1
ATOM 715 O O . ILE A 1 86 ? 1.923 3.571 27.634 1.00 92.38 86 ILE A O 1
ATOM 719 N N . ARG A 1 87 ? -0.215 4.165 27.289 1.00 92.19 87 ARG A N 1
ATOM 720 C CA . ARG A 1 87 ? -0.819 2.908 27.762 1.00 92.19 87 ARG A CA 1
ATOM 721 C C . ARG A 1 87 ? -0.848 1.797 26.715 1.00 92.19 87 ARG A C 1
ATOM 723 O O . ARG A 1 87 ? -1.322 0.698 27.008 1.00 92.19 87 ARG A O 1
ATOM 730 N N . LEU A 1 88 ? -0.376 2.063 25.502 1.00 92.19 88 LEU A N 1
ATOM 731 C CA . LEU A 1 88 ? -0.410 1.101 24.415 1.00 92.19 88 LEU A CA 1
ATOM 732 C C . LEU A 1 88 ? 0.438 -0.142 24.768 1.00 92.19 88 LEU A C 1
ATOM 734 O O . LEU A 1 88 ? 1.572 -0.000 25.232 1.00 92.19 88 LEU A O 1
ATOM 738 N N . PRO A 1 89 ? -0.067 -1.373 24.563 1.00 91.12 89 PRO A N 1
ATOM 739 C CA . PRO A 1 89 ? 0.697 -2.573 24.887 1.00 91.12 89 PRO A CA 1
ATOM 740 C C . PRO A 1 89 ? 2.010 -2.663 24.094 1.00 91.12 89 PRO A C 1
ATOM 742 O O . PRO A 1 89 ? 2.071 -2.269 22.927 1.00 91.12 89 PRO A O 1
ATOM 745 N N . LEU A 1 90 ? 3.048 -3.254 24.699 1.00 90.62 90 LEU A N 1
ATOM 746 C CA . LEU A 1 90 ? 4.405 -3.322 24.130 1.00 90.62 90 LEU A CA 1
ATOM 747 C C . LEU A 1 90 ? 4.441 -3.888 22.700 1.00 90.62 90 LEU A C 1
ATOM 749 O O . LEU A 1 90 ? 5.215 -3.413 21.873 1.00 90.62 90 LEU A O 1
ATOM 753 N N . ILE A 1 91 ? 3.568 -4.850 22.385 1.00 89.06 91 ILE A N 1
ATOM 754 C CA . ILE A 1 91 ? 3.485 -5.466 21.054 1.00 89.06 91 ILE A CA 1
ATOM 755 C C . ILE A 1 91 ? 3.243 -4.437 19.939 1.00 89.06 91 ILE A C 1
ATOM 757 O O . ILE A 1 91 ? 3.858 -4.524 18.877 1.00 89.06 91 ILE A O 1
ATOM 761 N N . TYR A 1 92 ? 2.423 -3.414 20.186 1.00 89.94 92 TYR A N 1
ATOM 762 C CA . TYR A 1 92 ? 2.130 -2.367 19.207 1.00 89.94 92 TYR A CA 1
ATOM 763 C C . TYR A 1 92 ? 3.350 -1.484 18.943 1.00 89.94 92 TYR A C 1
ATOM 765 O O . TYR A 1 92 ? 3.627 -1.140 17.793 1.00 89.94 92 TYR A O 1
ATOM 773 N N . TYR A 1 93 ? 4.114 -1.165 19.992 1.00 90.31 93 TYR A N 1
ATOM 774 C CA . TYR A 1 93 ? 5.387 -0.463 19.859 1.00 90.31 93 TYR A CA 1
ATOM 775 C C . TYR A 1 93 ? 6.394 -1.289 19.067 1.00 90.31 93 TYR A C 1
ATOM 777 O O . TYR A 1 93 ? 7.008 -0.769 18.139 1.00 90.31 93 TYR A O 1
ATOM 785 N N . SER A 1 94 ? 6.533 -2.580 19.378 1.00 88.88 94 SER A N 1
ATOM 786 C CA . SER A 1 94 ? 7.432 -3.482 18.654 1.00 88.88 94 SER A CA 1
ATOM 787 C C . SER A 1 94 ? 7.087 -3.556 17.167 1.00 88.88 94 SER A C 1
ATOM 789 O O . SER A 1 94 ? 7.981 -3.459 16.327 1.00 88.88 94 SER A O 1
ATOM 791 N N . ILE A 1 95 ? 5.799 -3.657 16.830 1.00 87.94 95 ILE A N 1
ATOM 792 C CA . ILE A 1 95 ? 5.333 -3.652 15.440 1.00 87.94 95 ILE A CA 1
ATOM 793 C C . ILE A 1 95 ? 5.625 -2.297 14.779 1.00 87.94 95 ILE A C 1
ATOM 795 O O . ILE A 1 95 ? 6.230 -2.257 13.708 1.00 87.94 95 ILE A O 1
ATOM 799 N N . GLY A 1 96 ? 5.244 -1.185 15.414 1.00 87.69 96 GLY A N 1
ATOM 800 C CA . GLY A 1 96 ? 5.452 0.164 14.882 1.00 87.69 96 GLY A CA 1
ATOM 801 C C . GLY A 1 96 ? 6.927 0.476 14.621 1.00 87.69 96 GLY A C 1
ATOM 802 O O . GLY A 1 96 ? 7.298 0.859 13.508 1.00 87.69 96 GLY A O 1
ATOM 803 N N . PHE A 1 97 ? 7.788 0.234 15.612 1.00 87.88 97 PHE A N 1
ATOM 804 C CA . PHE A 1 97 ? 9.234 0.397 15.471 1.00 87.88 97 PHE A CA 1
ATOM 805 C C . PHE A 1 97 ? 9.832 -0.585 14.468 1.00 87.88 97 PHE A C 1
ATOM 807 O O . PHE A 1 97 ? 10.712 -0.186 13.714 1.00 87.88 97 PHE A O 1
ATOM 814 N N . GLY A 1 98 ? 9.338 -1.824 14.389 1.00 86.94 98 GLY A N 1
ATOM 815 C CA . GLY A 1 98 ? 9.767 -2.794 13.381 1.00 86.94 98 GLY A CA 1
ATOM 816 C C . GLY A 1 98 ? 9.534 -2.291 11.954 1.00 86.94 98 GLY A C 1
ATOM 817 O O . GLY A 1 98 ? 10.437 -2.343 11.120 1.00 86.94 98 GLY A O 1
ATOM 818 N N . VAL A 1 99 ? 8.358 -1.717 11.679 1.00 86.38 99 VAL A N 1
ATOM 819 C CA . VAL A 1 99 ? 8.042 -1.127 10.366 1.00 86.38 99 VAL A CA 1
ATOM 820 C C . VAL A 1 99 ? 8.935 0.079 10.067 1.00 86.38 99 VAL A C 1
ATOM 822 O O . VAL A 1 99 ? 9.480 0.181 8.965 1.00 86.38 99 VAL A O 1
ATOM 825 N N . LEU A 1 100 ? 9.132 0.972 11.044 1.00 83.75 100 LEU A N 1
ATOM 826 C CA . LEU A 1 100 ? 10.030 2.123 10.897 1.00 83.75 100 LEU A CA 1
ATOM 827 C C . LEU A 1 100 ? 11.477 1.684 10.650 1.00 83.75 100 LEU A C 1
ATOM 829 O O . LEU A 1 100 ? 12.141 2.231 9.772 1.00 83.75 100 LEU A O 1
ATOM 833 N N . PHE A 1 101 ? 11.947 0.670 11.373 1.00 82.50 101 PHE A N 1
ATOM 834 C CA . PHE A 1 101 ? 13.285 0.108 11.231 1.00 82.50 101 PHE A CA 1
ATOM 835 C C . PHE A 1 101 ? 13.494 -0.449 9.822 1.00 82.50 101 PHE A C 1
ATOM 837 O O . PHE A 1 101 ? 14.450 -0.067 9.151 1.00 82.50 101 PHE A O 1
ATOM 844 N N . VAL A 1 102 ? 12.555 -1.254 9.314 1.00 81.25 102 VAL A N 1
ATOM 845 C CA . VAL A 1 102 ? 12.595 -1.760 7.931 1.00 81.25 102 VAL A CA 1
ATOM 846 C C . VAL A 1 102 ? 12.633 -0.609 6.916 1.00 81.25 102 VAL A C 1
ATOM 848 O O . VAL A 1 102 ? 13.433 -0.645 5.979 1.00 81.25 102 VAL A O 1
ATOM 851 N N . GLY A 1 103 ? 11.836 0.445 7.122 1.00 75.62 103 GLY A N 1
ATOM 852 C CA . GLY A 1 103 ? 11.854 1.641 6.275 1.00 75.62 103 GLY A CA 1
ATOM 853 C C . GLY A 1 103 ? 13.196 2.386 6.294 1.00 75.62 103 GLY A C 1
ATOM 854 O O . GLY A 1 103 ? 13.732 2.730 5.241 1.00 75.62 103 GLY A O 1
ATOM 855 N N . ILE A 1 104 ? 13.780 2.601 7.475 1.00 71.75 104 ILE A N 1
ATOM 856 C CA . ILE A 1 104 ? 15.068 3.293 7.653 1.00 71.75 104 ILE A CA 1
ATOM 857 C C . ILE A 1 104 ? 16.213 2.504 7.004 1.00 71.75 104 ILE A C 1
ATOM 859 O O . ILE A 1 104 ? 17.035 3.081 6.284 1.00 71.75 104 ILE A O 1
ATOM 863 N N . PHE A 1 105 ? 16.250 1.186 7.221 1.00 67.50 105 PHE A N 1
ATOM 864 C CA . PHE A 1 105 ? 17.267 0.296 6.656 1.00 67.50 105 PHE A CA 1
ATOM 865 C C . PHE A 1 105 ? 17.177 0.196 5.136 1.00 67.50 105 PHE A C 1
ATOM 867 O O . PHE A 1 105 ? 18.204 0.153 4.457 1.00 67.50 105 PHE A O 1
ATOM 874 N N . TYR A 1 106 ? 15.962 0.215 4.588 1.00 65.25 106 TYR A N 1
ATOM 875 C CA . TYR A 1 106 ? 15.752 0.255 3.147 1.00 65.25 106 TYR A CA 1
ATOM 876 C C . TYR A 1 106 ? 16.360 1.503 2.499 1.00 65.25 106 TYR A C 1
ATOM 878 O O . TYR A 1 106 ? 17.031 1.410 1.469 1.00 65.25 106 TYR A O 1
ATOM 886 N N . TYR A 1 107 ? 16.174 2.671 3.117 1.00 56.69 107 TYR A N 1
ATOM 887 C CA . TYR A 1 107 ? 16.641 3.936 2.550 1.00 56.69 107 TYR A CA 1
ATOM 888 C C . TYR A 1 107 ? 18.113 4.254 2.826 1.00 56.69 107 TYR A C 1
ATOM 890 O O . TYR A 1 107 ? 18.636 5.214 2.257 1.00 56.69 107 TYR A O 1
ATOM 898 N N . GLY A 1 108 ? 18.805 3.443 3.633 1.00 54.00 108 GLY A N 1
ATOM 899 C CA . GLY A 1 108 ? 20.229 3.632 3.917 1.00 54.00 108 GLY A CA 1
ATOM 900 C C . GLY A 1 108 ? 20.523 4.944 4.652 1.00 54.00 108 GLY A C 1
ATOM 901 O O . GLY A 1 108 ? 21.600 5.511 4.484 1.00 54.00 108 GLY A O 1
ATOM 902 N N . LEU A 1 109 ? 19.562 5.438 5.446 1.00 49.12 109 LEU A N 1
ATOM 903 C CA . LEU A 1 109 ? 19.729 6.617 6.313 1.00 49.12 109 LEU A CA 1
ATOM 904 C C . LEU A 1 109 ? 20.759 6.369 7.430 1.00 49.12 109 LEU A C 1
ATOM 906 O O . LEU A 1 109 ? 21.299 7.313 8.001 1.00 49.12 109 LEU A O 1
ATOM 910 N N . ILE A 1 110 ? 21.066 5.101 7.711 1.00 43.31 110 ILE A N 1
ATOM 911 C CA . ILE A 1 110 ? 22.167 4.690 8.579 1.00 43.31 110 ILE A CA 1
ATOM 912 C C . ILE A 1 110 ? 23.428 4.585 7.717 1.00 43.31 110 ILE A C 1
ATOM 914 O O . ILE A 1 110 ? 23.488 3.817 6.757 1.00 43.31 110 ILE A O 1
ATOM 918 N N . SER A 1 111 ? 24.429 5.401 8.055 1.00 38.97 111 SER A N 1
ATOM 919 C CA . SER A 1 111 ? 25.702 5.512 7.339 1.00 38.97 111 SER A CA 1
ATOM 920 C C . SER A 1 111 ? 26.333 4.145 7.033 1.00 38.97 111 SER A C 1
ATOM 922 O O . SER A 1 111 ? 26.445 3.292 7.916 1.00 38.97 111 SER A O 1
ATOM 924 N N . LYS A 1 112 ? 26.850 3.987 5.799 1.00 44.12 112 LYS A N 1
ATOM 925 C CA . LYS A 1 112 ? 27.651 2.835 5.319 1.00 44.12 112 LYS A CA 1
ATOM 926 C C . LYS A 1 112 ? 28.722 2.369 6.314 1.00 44.12 112 LYS A C 1
ATOM 928 O O . LYS A 1 112 ? 29.122 1.211 6.279 1.00 44.12 112 LYS A O 1
ATOM 933 N N . LYS A 1 113 ? 29.193 3.277 7.171 1.00 42.66 113 LYS A N 1
ATOM 934 C CA . LYS A 1 113 ? 30.281 3.059 8.123 1.00 42.66 113 LYS A CA 1
ATOM 935 C C . LYS A 1 113 ? 29.909 2.148 9.302 1.00 42.66 113 LYS A C 1
ATOM 937 O O . LYS A 1 113 ? 30.821 1.623 9.923 1.00 42.66 113 LYS A O 1
ATOM 942 N N . LEU A 1 114 ? 28.618 1.966 9.611 1.00 45.00 114 LEU A N 1
ATOM 943 C CA . LEU A 1 114 ? 28.196 1.248 10.823 1.00 45.00 114 LEU A CA 1
ATOM 944 C C . LEU A 1 114 ? 27.769 -0.211 10.591 1.00 45.00 114 LEU A C 1
ATOM 946 O O . LEU A 1 114 ? 27.929 -1.017 11.496 1.00 45.00 114 LEU A O 1
ATOM 950 N N . PHE A 1 115 ? 27.229 -0.560 9.413 1.00 45.66 115 PHE A N 1
ATOM 951 C CA . PHE A 1 115 ? 26.596 -1.877 9.216 1.00 45.66 115 PHE A CA 1
ATOM 952 C C . PHE A 1 115 ? 26.960 -2.645 7.939 1.00 45.66 115 PHE A C 1
ATOM 954 O O . PHE A 1 115 ? 26.497 -3.769 7.802 1.00 45.66 115 PHE A O 1
ATOM 961 N N . GLY A 1 116 ? 27.769 -2.120 7.009 1.00 44.53 116 GLY A N 1
ATOM 962 C CA . GLY A 1 116 ? 28.282 -2.878 5.843 1.00 44.53 116 GLY A CA 1
ATOM 963 C C . GLY A 1 116 ? 27.244 -3.418 4.831 1.00 44.53 116 GLY A C 1
ATOM 964 O O . GLY A 1 116 ? 27.607 -3.747 3.705 1.00 44.53 116 GLY A O 1
ATOM 965 N N . PHE A 1 117 ? 25.957 -3.453 5.180 1.00 44.31 117 PHE A N 1
ATOM 966 C CA . PHE A 1 117 ? 24.845 -3.948 4.377 1.00 44.31 117 PHE A CA 1
ATOM 967 C C . PHE A 1 117 ? 23.963 -2.782 3.931 1.00 44.31 117 PHE A C 1
ATOM 969 O O . PHE A 1 117 ? 23.460 -2.014 4.747 1.00 44.31 117 PHE A O 1
ATOM 976 N N . ASN A 1 118 ? 23.759 -2.649 2.621 1.00 48.22 118 ASN A N 1
ATOM 977 C CA . ASN A 1 118 ? 22.867 -1.650 2.042 1.00 48.22 118 ASN A CA 1
ATOM 978 C C . ASN A 1 118 ? 21.737 -2.376 1.305 1.00 48.22 118 ASN A C 1
ATOM 980 O O . ASN A 1 118 ? 21.937 -2.849 0.185 1.00 48.22 118 ASN A O 1
ATOM 984 N N . LEU A 1 119 ? 20.555 -2.477 1.923 1.00 51.19 119 LEU A N 1
ATOM 985 C CA . LEU A 1 119 ? 19.373 -3.118 1.320 1.00 51.19 119 LEU A CA 1
ATOM 986 C C . LEU A 1 119 ? 18.959 -2.445 0.002 1.00 51.19 119 LEU A C 1
ATOM 988 O O . LEU A 1 119 ? 18.415 -3.109 -0.876 1.00 51.19 119 LEU A O 1
ATOM 992 N N . ARG A 1 120 ? 19.328 -1.171 -0.192 1.00 51.31 120 ARG A N 1
ATOM 993 C CA . ARG A 1 120 ? 19.186 -0.433 -1.455 1.00 51.31 120 ARG A CA 1
ATOM 994 C C . ARG A 1 120 ? 19.925 -1.074 -2.641 1.00 51.31 120 ARG A C 1
ATOM 996 O O . ARG A 1 120 ? 19.508 -0.879 -3.778 1.00 51.31 120 ARG A O 1
ATOM 1003 N N . ASN A 1 121 ? 20.995 -1.835 -2.394 1.00 53.16 121 ASN A N 1
ATOM 1004 C CA . ASN A 1 121 ? 21.777 -2.502 -3.443 1.00 53.16 121 ASN A CA 1
ATOM 1005 C C . ASN A 1 121 ? 21.303 -3.940 -3.738 1.00 53.16 121 ASN A C 1
ATOM 1007 O O . ASN A 1 121 ? 21.742 -4.527 -4.727 1.00 53.16 121 ASN A O 1
ATOM 1011 N N . SER A 1 122 ? 20.405 -4.509 -2.924 1.00 58.22 122 SER A N 1
ATOM 1012 C CA . SER A 1 122 ? 19.761 -5.792 -3.224 1.00 58.22 122 SER A CA 1
ATOM 1013 C C . SER A 1 122 ? 18.512 -5.542 -4.066 1.00 58.22 122 SER A C 1
ATOM 1015 O O . SER A 1 122 ? 17.422 -5.293 -3.544 1.00 58.22 122 SER A O 1
ATOM 1017 N N . GLY A 1 123 ? 18.667 -5.558 -5.391 1.00 61.91 123 GLY A N 1
ATOM 1018 C CA . GLY A 1 123 ? 17.593 -5.140 -6.295 1.00 61.91 123 GLY A CA 1
ATOM 1019 C C . GLY A 1 123 ? 16.337 -6.023 -6.259 1.00 61.91 123 GLY A C 1
ATOM 1020 O O . GLY A 1 123 ? 15.275 -5.553 -6.646 1.00 61.91 123 GLY A O 1
ATOM 1021 N N . TRP A 1 124 ? 16.405 -7.254 -5.741 1.00 67.44 124 TRP A N 1
ATOM 1022 C CA . TRP A 1 124 ? 15.229 -8.118 -5.543 1.00 67.44 124 TRP A CA 1
ATOM 1023 C C . TRP A 1 124 ? 14.481 -7.796 -4.248 1.00 67.44 124 TRP A C 1
ATOM 1025 O O . TRP A 1 124 ? 13.253 -7.729 -4.229 1.00 67.44 124 TRP A O 1
ATOM 1035 N N . THR A 1 125 ? 15.214 -7.556 -3.157 1.00 74.62 125 THR A N 1
ATOM 1036 C CA . THR A 1 125 ? 14.630 -7.284 -1.834 1.00 74.62 125 THR A CA 1
ATOM 1037 C C . THR A 1 125 ? 13.901 -5.939 -1.809 1.00 74.62 125 THR A C 1
ATOM 1039 O O . THR A 1 125 ? 12.929 -5.778 -1.074 1.00 74.62 125 THR A O 1
ATOM 1042 N N . LYS A 1 126 ? 14.316 -4.997 -2.666 1.00 79.00 126 LYS A N 1
ATOM 1043 C CA . LYS A 1 126 ? 13.718 -3.666 -2.822 1.00 79.00 126 LYS A CA 1
ATOM 1044 C C . LYS A 1 126 ? 12.189 -3.710 -2.939 1.00 79.00 126 LYS A C 1
ATOM 1046 O O . LYS A 1 126 ? 11.496 -3.098 -2.129 1.00 79.00 126 LYS A O 1
ATOM 1051 N N . ALA A 1 127 ? 11.660 -4.460 -3.907 1.00 85.06 127 ALA A N 1
ATOM 1052 C CA . ALA A 1 127 ? 10.222 -4.495 -4.175 1.00 85.06 127 ALA A CA 1
ATOM 1053 C C . ALA A 1 127 ? 9.418 -5.150 -3.037 1.00 85.06 127 ALA A C 1
ATOM 1055 O O . ALA A 1 127 ? 8.312 -4.709 -2.717 1.00 85.06 127 ALA A O 1
ATOM 1056 N N . PHE A 1 128 ? 9.988 -6.160 -2.373 1.00 88.62 128 PHE A N 1
ATOM 1057 C CA . PHE A 1 128 ? 9.369 -6.787 -1.203 1.00 88.62 128 PHE A CA 1
ATOM 1058 C C . PHE A 1 128 ? 9.295 -5.834 -0.012 1.00 88.62 128 PHE A C 1
ATOM 1060 O O . PHE A 1 128 ? 8.258 -5.781 0.644 1.00 88.62 128 PHE A O 1
ATOM 1067 N N . ILE A 1 129 ? 10.349 -5.048 0.232 1.00 86.69 129 ILE A N 1
ATOM 1068 C CA . ILE A 1 129 ? 10.374 -4.073 1.328 1.00 86.69 129 ILE A CA 1
ATOM 1069 C C . ILE A 1 129 ? 9.409 -2.918 1.065 1.00 86.69 129 ILE A C 1
ATOM 1071 O O . ILE A 1 129 ? 8.650 -2.557 1.961 1.00 86.69 129 ILE A O 1
ATOM 1075 N N . ILE A 1 130 ? 9.389 -2.366 -0.155 1.00 85.56 130 ILE A N 1
ATOM 1076 C CA . ILE A 1 130 ? 8.412 -1.328 -0.526 1.00 85.56 130 ILE A CA 1
ATOM 1077 C C . ILE A 1 130 ? 6.995 -1.861 -0.306 1.00 85.56 130 ILE A C 1
ATOM 1079 O O . ILE A 1 130 ? 6.199 -1.225 0.383 1.00 85.56 130 ILE A O 1
ATOM 1083 N N . GLY A 1 131 ? 6.702 -3.052 -0.841 1.00 90.94 131 GLY A N 1
ATOM 1084 C CA . GLY A 1 131 ? 5.399 -3.682 -0.670 1.00 90.94 131 GLY A CA 1
ATOM 1085 C C . GLY A 1 131 ? 5.047 -3.909 0.800 1.00 90.94 131 GLY A C 1
ATOM 1086 O O . GLY A 1 131 ? 3.909 -3.664 1.195 1.00 90.94 131 GLY A O 1
ATOM 1087 N N . PHE A 1 132 ? 6.018 -4.325 1.618 1.00 92.25 132 PHE A N 1
ATOM 1088 C CA . PHE A 1 132 ? 5.844 -4.552 3.052 1.00 92.25 132 PHE A CA 1
ATOM 1089 C C . PHE A 1 132 ? 5.498 -3.254 3.783 1.00 92.25 132 PHE A C 1
ATOM 1091 O O . PHE A 1 132 ? 4.482 -3.192 4.468 1.00 92.25 132 PHE A O 1
ATOM 1098 N N . VAL A 1 133 ? 6.279 -2.187 3.584 1.00 90.56 133 VAL A N 1
ATOM 1099 C CA . VAL A 1 133 ? 6.022 -0.880 4.208 1.00 90.56 133 VAL A CA 1
ATOM 1100 C C . VAL A 1 133 ? 4.654 -0.339 3.787 1.00 90.56 133 VAL A C 1
ATOM 1102 O O . VAL A 1 133 ? 3.895 0.124 4.635 1.00 90.56 133 VAL A O 1
ATOM 1105 N N . TRP A 1 134 ? 4.289 -0.448 2.505 1.00 91.81 134 TRP A N 1
ATOM 1106 C CA . TRP A 1 134 ? 2.967 -0.036 2.024 1.00 91.81 134 TRP A CA 1
ATOM 1107 C C . TRP A 1 134 ? 1.836 -0.841 2.662 1.00 91.81 134 TRP A C 1
ATOM 1109 O O . TRP A 1 134 ? 0.838 -0.258 3.083 1.00 91.81 134 TRP A O 1
ATOM 1119 N N . ALA A 1 135 ? 1.988 -2.161 2.780 1.00 93.81 135 ALA A N 1
ATOM 1120 C CA . ALA A 1 135 ? 1.001 -3.011 3.436 1.00 93.81 135 ALA A CA 1
ATOM 1121 C C . ALA A 1 135 ? 0.882 -2.715 4.935 1.00 93.81 135 ALA A C 1
ATOM 1123 O O . ALA A 1 135 ? -0.233 -2.684 5.452 1.00 93.81 135 ALA A O 1
ATOM 1124 N N . CYS A 1 136 ? 1.987 -2.422 5.621 1.00 93.19 136 CYS A N 1
ATOM 1125 C CA . CYS A 1 136 ? 1.980 -2.001 7.021 1.00 93.19 136 CYS A CA 1
ATOM 1126 C C . CYS A 1 136 ? 1.257 -0.662 7.203 1.00 93.19 136 CYS A C 1
ATOM 1128 O O . CYS A 1 136 ? 0.364 -0.557 8.041 1.00 93.19 136 CYS A O 1
ATOM 1130 N N . CYS A 1 137 ? 1.558 0.336 6.370 1.00 92.44 137 CYS A N 1
ATOM 1131 C CA . CYS A 1 137 ? 0.854 1.619 6.377 1.00 92.44 137 CYS A CA 1
ATOM 1132 C C . CYS A 1 137 ? -0.644 1.473 6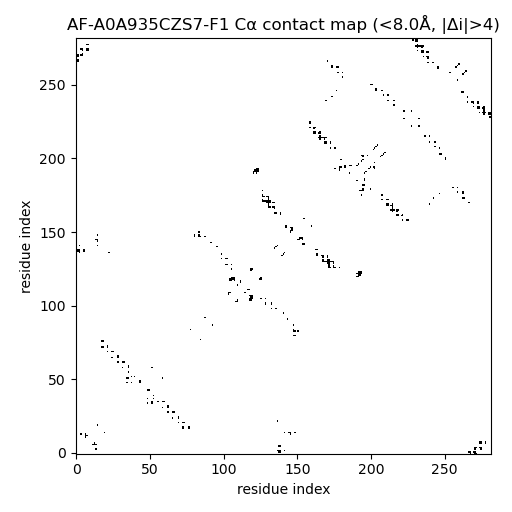.053 1.00 92.44 137 CYS A C 1
ATOM 1134 O O . CYS A 1 137 ? -1.469 2.213 6.583 1.00 92.44 137 CYS A O 1
ATOM 1136 N N . ALA A 1 138 ? -1.005 0.525 5.184 1.00 92.69 138 ALA A N 1
ATOM 1137 C CA . ALA A 1 138 ? -2.386 0.294 4.772 1.00 92.69 138 ALA A CA 1
ATOM 1138 C C . ALA A 1 138 ? -3.205 -0.549 5.760 1.00 92.69 138 ALA A C 1
ATOM 1140 O O . ALA A 1 138 ? -4.413 -0.374 5.828 1.00 92.69 138 ALA A O 1
ATOM 1141 N N . ASN A 1 139 ? -2.584 -1.467 6.502 1.00 91.94 139 ASN A N 1
ATOM 1142 C CA . ASN A 1 139 ? -3.310 -2.442 7.325 1.00 91.94 139 ASN A CA 1
ATOM 1143 C C . ASN A 1 139 ? -2.974 -2.334 8.807 1.00 91.94 139 ASN A C 1
ATOM 1145 O O . ASN A 1 139 ? -3.868 -2.399 9.633 1.00 91.94 139 ASN A O 1
ATOM 1149 N N . ILE A 1 140 ? -1.700 -2.166 9.155 1.00 91.88 140 ILE A N 1
ATOM 1150 C CA . ILE A 1 140 ? -1.248 -2.211 10.547 1.00 91.88 140 ILE A CA 1
ATOM 1151 C C . ILE A 1 140 ? -1.440 -0.852 11.215 1.00 91.88 140 ILE A C 1
ATOM 1153 O O . ILE A 1 140 ? -2.123 -0.756 12.225 1.00 91.88 140 ILE A O 1
ATOM 1157 N N . PHE A 1 141 ? -0.881 0.218 10.651 1.00 92.62 141 PHE A N 1
ATOM 1158 C CA . PHE A 1 141 ? -0.971 1.556 11.244 1.00 92.62 141 PHE A CA 1
ATOM 1159 C C . PHE A 1 141 ? -2.398 2.059 11.508 1.00 92.62 141 PHE A C 1
ATOM 1161 O O . PHE A 1 141 ? -2.595 2.626 12.580 1.00 92.62 141 PHE A O 1
ATOM 1168 N N . PRO A 1 142 ? -3.395 1.857 10.628 1.00 93.50 142 PRO A N 1
ATOM 1169 C CA . PRO A 1 142 ? -4.775 2.222 10.955 1.00 93.50 142 PRO A CA 1
ATOM 1170 C C . PRO A 1 142 ? -5.356 1.399 12.116 1.00 93.50 142 PRO A C 1
ATOM 1172 O O . PRO A 1 142 ? -6.105 1.951 12.912 1.00 93.50 142 PRO A O 1
ATOM 1175 N N . LEU A 1 143 ? -4.977 0.122 12.283 1.00 92.00 143 LEU A N 1
ATOM 1176 C CA . LEU A 1 143 ? -5.388 -0.680 13.448 1.00 92.00 143 LEU A CA 1
ATOM 1177 C C . LEU A 1 143 ? -4.737 -0.183 14.743 1.00 92.00 143 LEU A C 1
ATOM 1179 O O . LEU A 1 143 ? -5.412 -0.074 15.764 1.00 92.00 143 LEU A O 1
ATOM 1183 N N . ILE A 1 144 ? -3.448 0.174 14.695 1.00 93.00 144 ILE A N 1
ATOM 1184 C CA . ILE A 1 144 ? -2.755 0.809 15.827 1.00 93.00 144 ILE A CA 1
ATOM 1185 C C . ILE A 1 144 ? -3.448 2.127 16.187 1.00 93.00 144 ILE A C 1
ATOM 1187 O O . ILE A 1 144 ? -3.744 2.366 17.354 1.00 93.00 144 ILE A O 1
ATOM 1191 N N . MET A 1 145 ? -3.744 2.964 15.189 1.00 94.62 145 MET A N 1
ATOM 1192 C CA . MET A 1 145 ? -4.444 4.229 15.405 1.00 94.62 145 MET A CA 1
ATOM 1193 C C . MET A 1 145 ? -5.842 3.999 15.981 1.00 94.62 145 MET A C 1
ATOM 1195 O O . MET A 1 145 ? -6.238 4.696 16.905 1.00 94.62 145 MET A O 1
ATOM 1199 N N . LEU A 1 146 ? -6.564 2.981 15.513 1.00 93.56 146 LEU A N 1
ATOM 1200 C CA . LEU A 1 146 ? -7.904 2.688 16.008 1.00 93.56 146 LEU A CA 1
ATOM 1201 C C . LEU A 1 146 ? -7.884 2.203 17.463 1.00 93.56 146 LEU A C 1
ATOM 1203 O O . LEU A 1 146 ? -8.744 2.592 18.256 1.00 93.56 146 LEU A O 1
ATOM 1207 N N . ARG A 1 147 ? -6.870 1.414 17.839 1.00 92.88 147 ARG A N 1
ATOM 1208 C CA . ARG A 1 147 ? -6.616 1.046 19.237 1.00 92.88 147 ARG A CA 1
ATOM 1209 C C . ARG A 1 147 ? -6.358 2.281 20.100 1.00 92.88 147 ARG A C 1
ATOM 1211 O O . ARG A 1 147 ? -6.874 2.343 21.210 1.00 92.88 147 ARG A O 1
ATOM 1218 N N . ILE A 1 148 ? -5.587 3.241 19.592 1.00 93.81 148 ILE A N 1
ATOM 1219 C CA . ILE A 1 148 ? -5.300 4.508 20.278 1.00 93.81 148 ILE A CA 1
ATOM 1220 C C . ILE A 1 148 ? -6.574 5.361 20.421 1.00 93.81 148 ILE A C 1
ATOM 1222 O O . ILE A 1 148 ? -6.817 5.908 21.487 1.00 93.81 148 ILE A O 1
ATOM 1226 N N . GLU A 1 149 ? -7.405 5.446 19.378 1.00 93.62 149 GLU A N 1
ATOM 1227 C CA . GLU A 1 149 ? -8.608 6.293 19.354 1.00 93.62 149 GLU A CA 1
ATOM 1228 C C . GLU A 1 149 ? -9.760 5.747 20.207 1.00 93.62 149 GLU A C 1
ATOM 1230 O O . GLU A 1 149 ? -10.532 6.518 20.772 1.00 93.62 149 GLU A O 1
ATOM 1235 N N . THR A 1 150 ? -9.912 4.424 20.274 1.00 90.56 150 THR A N 1
ATOM 1236 C CA . THR A 1 150 ? -11.090 3.782 20.889 1.00 90.56 150 THR A CA 1
ATOM 1237 C C . THR A 1 150 ? -10.776 3.004 22.165 1.00 90.56 150 THR A C 1
ATOM 1239 O O . THR A 1 150 ? -11.695 2.596 22.874 1.00 90.56 150 THR A O 1
ATOM 1242 N N . GLY A 1 151 ? -9.497 2.729 22.443 1.00 88.06 151 GLY A N 1
ATOM 1243 C CA . GLY A 1 151 ? -9.080 1.862 23.543 1.00 88.06 151 GLY A CA 1
ATOM 1244 C C . GLY A 1 151 ? -9.474 0.388 23.368 1.00 88.06 151 GLY A C 1
ATOM 1245 O O . GLY A 1 151 ? -9.347 -0.383 24.322 1.00 88.06 151 GLY A O 1
ATOM 1246 N N . GLN A 1 152 ? -9.943 -0.033 22.185 1.00 86.38 152 GLN A N 1
ATOM 1247 C CA . GLN A 1 152 ? -10.354 -1.410 21.878 1.00 86.38 152 GLN A CA 1
ATOM 1248 C C . GLN A 1 152 ? -9.324 -2.129 21.005 1.00 86.38 152 GLN A C 1
ATOM 1250 O O . GLN A 1 152 ? -8.668 -1.521 20.165 1.00 86.38 152 GLN A O 1
ATOM 1255 N N . ASP A 1 153 ? -9.115 -3.421 21.263 1.00 85.56 153 ASP A N 1
ATOM 1256 C CA . ASP A 1 153 ? -8.176 -4.232 20.488 1.00 85.56 153 ASP A CA 1
ATOM 1257 C C . ASP A 1 153 ? -8.892 -4.853 19.284 1.00 85.56 153 ASP A C 1
ATOM 1259 O O . ASP A 1 153 ? -9.924 -5.506 19.437 1.00 85.56 153 ASP A O 1
ATOM 1263 N N . PHE A 1 154 ? -8.351 -4.620 18.088 1.00 80.06 154 PHE A N 1
ATOM 1264 C CA . PHE A 1 154 ? -8.931 -5.075 16.822 1.00 80.06 154 PHE A CA 1
ATOM 1265 C C . PHE A 1 154 ? -8.046 -6.083 16.089 1.00 80.06 154 PHE A C 1
ATOM 1267 O O . PHE A 1 154 ? -8.353 -6.457 14.953 1.00 80.06 154 PHE A O 1
ATOM 1274 N N . PHE A 1 155 ? -6.960 -6.554 16.713 1.00 73.38 155 PHE A N 1
ATOM 1275 C CA . PHE A 1 155 ? -6.179 -7.657 16.165 1.00 73.38 155 PHE A CA 1
ATOM 1276 C C . PHE A 1 155 ? -6.957 -8.973 16.297 1.00 73.38 155 PHE A C 1
ATOM 1278 O O . PHE A 1 155 ? -6.819 -9.721 17.259 1.00 73.38 155 PHE A O 1
ATOM 1285 N N . GLN A 1 156 ? -7.781 -9.275 15.292 1.00 69.12 156 GLN A N 1
ATOM 1286 C CA . GLN A 1 156 ? -8.317 -10.619 15.076 1.00 69.12 156 GLN A CA 1
ATOM 1287 C C . GLN A 1 156 ? -7.233 -11.460 14.389 1.00 69.12 156 GLN A C 1
ATOM 1289 O O . GLN A 1 156 ? -6.954 -11.253 13.204 1.00 69.12 156 GLN A O 1
ATOM 1294 N N . THR A 1 157 ? -6.604 -12.368 15.142 1.00 65.62 157 THR A N 1
ATOM 1295 C CA . THR A 1 157 ? -5.331 -13.022 14.783 1.00 65.62 157 THR A CA 1
ATOM 1296 C C . THR A 1 157 ? -5.333 -13.660 13.394 1.00 65.62 157 THR A C 1
ATOM 1298 O O . THR A 1 157 ? -4.393 -13.457 12.636 1.00 65.62 157 THR A O 1
ATOM 1301 N N . ASP A 1 158 ? -6.403 -14.350 13.003 1.00 72.31 158 ASP A N 1
ATOM 1302 C CA . ASP A 1 158 ? -6.396 -15.079 11.728 1.00 72.31 158 ASP A CA 1
ATOM 1303 C C . ASP A 1 158 ? -6.804 -14.185 10.550 1.00 72.31 158 ASP A C 1
ATOM 1305 O O . ASP A 1 158 ? -6.211 -14.221 9.473 1.00 72.31 158 ASP A O 1
ATOM 1309 N N . LEU A 1 159 ? -7.789 -13.311 10.759 1.00 83.12 159 LEU A N 1
ATOM 1310 C CA . LEU A 1 159 ? -8.359 -12.460 9.714 1.00 83.12 159 LEU A CA 1
ATOM 1311 C C . LEU A 1 159 ? -7.393 -11.381 9.223 1.00 83.12 159 LEU A C 1
ATOM 1313 O O . LEU A 1 159 ? -7.296 -11.127 8.018 1.00 83.12 159 LEU A O 1
ATOM 1317 N N . TRP A 1 160 ? -6.667 -10.745 10.144 1.00 83.12 160 TRP A N 1
ATOM 1318 C CA . TRP A 1 160 ? -5.734 -9.681 9.782 1.00 83.12 160 TRP A CA 1
ATOM 1319 C C . TRP A 1 160 ? -4.515 -10.228 9.024 1.00 83.12 160 TRP A C 1
ATOM 1321 O O . TRP A 1 160 ? -4.037 -9.553 8.112 1.00 83.12 160 TRP A O 1
ATOM 1331 N N . VAL A 1 161 ? -4.040 -11.443 9.330 1.00 88.56 161 VAL A N 1
ATOM 1332 C CA . VAL A 1 161 ? -2.882 -12.048 8.647 1.00 88.56 161 VAL A CA 1
ATOM 1333 C C . VAL A 1 161 ? -3.174 -12.245 7.163 1.00 88.56 161 VAL A C 1
ATOM 1335 O O . VAL A 1 161 ? -2.394 -11.800 6.322 1.00 88.56 161 VAL A O 1
ATOM 1338 N N . TRP A 1 162 ? -4.321 -12.832 6.814 1.00 93.12 162 TRP A N 1
ATOM 1339 C CA . TRP A 1 162 ? -4.687 -13.048 5.410 1.00 93.12 162 TRP A CA 1
ATOM 1340 C C . TRP A 1 162 ? -4.964 -11.740 4.663 1.00 93.12 162 TRP A C 1
ATOM 1342 O O . TRP A 1 162 ? -4.599 -11.597 3.493 1.00 93.12 162 TRP A O 1
ATOM 1352 N N . LEU A 1 163 ? -5.550 -10.750 5.340 1.00 92.19 163 LEU A N 1
ATOM 1353 C CA . LEU A 1 163 ? -5.710 -9.400 4.801 1.00 92.19 163 LEU A CA 1
ATOM 1354 C C . LEU A 1 163 ? -4.359 -8.709 4.554 1.00 92.19 163 LEU A C 1
ATOM 1356 O O . LEU A 1 163 ? -4.169 -8.044 3.532 1.00 92.19 163 LEU A O 1
ATOM 1360 N N . PHE A 1 164 ? -3.415 -8.871 5.478 1.00 93.50 164 PHE A N 1
ATOM 1361 C CA . PHE A 1 164 ? -2.073 -8.327 5.354 1.00 93.50 164 PHE A CA 1
ATOM 1362 C C . PHE A 1 164 ? -1.323 -8.994 4.203 1.00 93.50 164 PHE A C 1
ATOM 1364 O O . PHE A 1 164 ? -0.813 -8.287 3.338 1.00 93.50 164 PHE A O 1
ATOM 1371 N N . ILE A 1 165 ? -1.308 -10.330 4.139 1.00 94.75 165 ILE A N 1
ATOM 1372 C CA . ILE A 1 165 ? -0.603 -11.090 3.099 1.00 94.75 165 ILE A CA 1
ATOM 1373 C C . ILE A 1 165 ? -1.150 -10.747 1.708 1.00 94.75 165 ILE A C 1
ATOM 1375 O O . ILE A 1 165 ? -0.358 -10.419 0.821 1.00 94.75 165 ILE A O 1
ATOM 1379 N N . LYS A 1 166 ? -2.479 -10.726 1.505 1.00 94.62 166 LYS A N 1
ATOM 1380 C CA . LYS A 1 166 ? -3.054 -10.362 0.194 1.00 94.62 166 LYS A CA 1
ATOM 1381 C C . LYS A 1 166 ? -2.663 -8.943 -0.231 1.00 94.62 166 LYS A C 1
ATOM 1383 O O . LYS A 1 166 ? -2.335 -8.713 -1.394 1.00 94.62 166 LYS A O 1
ATOM 1388 N N . ASN A 1 167 ? -2.653 -7.992 0.708 1.00 94.94 167 ASN A N 1
ATOM 1389 C CA . ASN A 1 167 ? -2.297 -6.600 0.433 1.00 94.94 167 ASN A CA 1
ATOM 1390 C C . ASN A 1 167 ? -0.787 -6.420 0.223 1.00 94.94 167 ASN A C 1
ATOM 1392 O O . ASN A 1 167 ? -0.383 -5.660 -0.653 1.00 94.94 167 ASN A O 1
ATOM 1396 N N . TRP A 1 168 ? 0.041 -7.144 0.972 1.00 95.81 168 TRP A N 1
ATOM 1397 C CA . TRP A 1 168 ? 1.492 -7.158 0.818 1.00 95.81 168 TRP A CA 1
ATOM 1398 C C . TRP A 1 168 ? 1.907 -7.694 -0.545 1.00 95.81 168 TRP A C 1
ATOM 1400 O O . TRP A 1 168 ? 2.616 -6.998 -1.270 1.00 95.81 168 TRP A O 1
ATOM 1410 N N . LEU A 1 169 ? 1.400 -8.864 -0.939 1.00 95.94 169 LEU A N 1
ATOM 1411 C CA . LEU A 1 169 ? 1.711 -9.467 -2.235 1.00 95.94 169 LEU A CA 1
ATOM 1412 C C . LEU A 1 169 ? 1.254 -8.577 -3.396 1.00 95.94 169 LEU A C 1
ATOM 1414 O O . LEU A 1 169 ? 2.009 -8.375 -4.346 1.00 95.94 169 LEU A O 1
ATOM 1418 N N . PHE A 1 170 ? 0.074 -7.961 -3.286 1.00 95.06 170 PHE A N 1
ATOM 1419 C CA . PHE A 1 170 ? -0.403 -6.991 -4.271 1.00 95.06 170 PHE A CA 1
ATOM 1420 C C . PHE A 1 170 ? 0.520 -5.766 -4.380 1.00 95.06 170 PHE A C 1
ATOM 1422 O O . PHE A 1 170 ? 0.937 -5.396 -5.479 1.00 95.06 170 PHE A O 1
ATOM 1429 N N . CYS A 1 171 ? 0.884 -5.150 -3.251 1.00 94.38 171 CYS A N 1
ATOM 1430 C CA . CYS A 1 171 ? 1.787 -3.998 -3.225 1.00 94.38 171 CYS A CA 1
ATOM 1431 C C . CYS A 1 171 ? 3.191 -4.353 -3.737 1.00 94.38 171 CYS A C 1
ATOM 1433 O O . CYS A 1 171 ? 3.802 -3.550 -4.439 1.00 94.38 171 CYS A O 1
ATOM 1435 N N . THR A 1 172 ? 3.697 -5.552 -3.435 1.00 93.62 172 THR A N 1
ATOM 1436 C CA . THR A 1 172 ? 4.977 -6.047 -3.955 1.00 93.62 172 THR A CA 1
ATOM 1437 C C . THR A 1 172 ? 4.932 -6.224 -5.465 1.00 93.62 172 THR A C 1
ATOM 1439 O O . THR A 1 172 ? 5.836 -5.748 -6.143 1.00 93.62 172 THR A O 1
ATOM 1442 N N . VAL A 1 173 ? 3.883 -6.839 -6.017 1.00 94.00 173 VAL A N 1
ATOM 1443 C CA . VAL A 1 173 ? 3.722 -6.953 -7.475 1.00 94.00 173 VAL A CA 1
ATOM 1444 C C . VAL A 1 173 ? 3.691 -5.571 -8.120 1.00 94.00 173 VAL A C 1
ATOM 1446 O O . VAL A 1 173 ? 4.391 -5.345 -9.107 1.00 94.00 173 VAL A O 1
ATOM 1449 N N . ASN A 1 174 ? 2.965 -4.622 -7.525 1.00 91.81 174 ASN A N 1
ATOM 1450 C CA . ASN A 1 174 ? 2.920 -3.255 -8.029 1.00 91.81 174 ASN A CA 1
ATOM 1451 C C . ASN A 1 174 ? 4.301 -2.575 -7.999 1.00 91.81 174 ASN A C 1
ATOM 1453 O O . ASN A 1 174 ? 4.699 -1.925 -8.963 1.00 91.81 174 ASN A O 1
ATOM 1457 N N . ALA A 1 175 ? 5.076 -2.779 -6.929 1.00 89.06 175 ALA A N 1
ATOM 1458 C CA . ALA A 1 175 ? 6.452 -2.292 -6.832 1.00 89.06 175 ALA A CA 1
ATOM 1459 C C . ALA A 1 175 ? 7.379 -2.934 -7.883 1.00 89.06 175 ALA A C 1
ATOM 1461 O O . ALA A 1 175 ? 8.195 -2.237 -8.482 1.00 89.06 175 ALA A O 1
ATOM 1462 N N . ILE A 1 176 ? 7.222 -4.233 -8.173 1.00 88.69 176 ILE A N 1
ATOM 1463 C CA . ILE A 1 176 ? 7.964 -4.905 -9.253 1.00 88.69 176 ILE A CA 1
ATOM 1464 C C . ILE A 1 176 ? 7.595 -4.289 -10.607 1.00 88.69 176 ILE A C 1
ATOM 1466 O O . ILE A 1 176 ? 8.485 -4.023 -11.409 1.00 88.69 176 ILE A O 1
ATOM 1470 N N . MET A 1 177 ? 6.309 -4.023 -10.860 1.00 88.25 177 MET A N 1
ATOM 1471 C CA . MET A 1 177 ? 5.839 -3.366 -12.088 1.00 88.25 177 MET A CA 1
ATOM 1472 C C . MET A 1 177 ? 6.433 -1.959 -12.251 1.00 88.25 177 MET A C 1
ATOM 1474 O O . MET A 1 177 ? 6.805 -1.580 -13.364 1.00 88.25 177 MET A O 1
ATOM 1478 N N . PHE A 1 178 ? 6.629 -1.215 -11.159 1.00 82.44 178 PHE A N 1
ATOM 1479 C CA . PHE A 1 178 ? 7.392 0.035 -11.198 1.00 82.44 178 PHE A CA 1
ATOM 1480 C C . PHE A 1 178 ? 8.853 -0.165 -11.601 1.00 82.44 178 PHE A C 1
ATOM 1482 O O . PHE A 1 178 ? 9.332 0.545 -12.484 1.00 82.44 178 PHE A O 1
ATOM 1489 N N . ASP A 1 179 ? 9.539 -1.164 -11.046 1.00 79.44 179 ASP A N 1
ATOM 1490 C CA . ASP A 1 179 ? 10.920 -1.470 -11.440 1.00 79.44 179 ASP A CA 1
ATOM 1491 C C . ASP A 1 179 ? 11.020 -1.919 -12.916 1.00 79.44 179 ASP A C 1
ATOM 1493 O O . ASP A 1 179 ? 12.023 -1.661 -13.581 1.00 79.44 179 ASP A O 1
ATOM 1497 N N . ILE A 1 180 ? 9.981 -2.560 -13.473 1.00 77.88 180 ILE A N 1
ATOM 1498 C CA . ILE A 1 180 ? 9.944 -2.925 -14.901 1.00 77.88 180 ILE A CA 1
ATOM 1499 C C . ILE A 1 180 ? 9.910 -1.682 -15.796 1.00 77.88 180 ILE A C 1
ATOM 1501 O O . ILE A 1 180 ? 10.588 -1.639 -16.823 1.00 77.88 180 ILE A O 1
ATOM 1505 N N . LYS A 1 181 ? 9.118 -0.673 -15.426 1.00 73.62 181 LYS A N 1
ATOM 1506 C CA . LYS A 1 181 ? 9.030 0.591 -16.167 1.00 73.62 181 LYS A CA 1
ATOM 1507 C C . LYS A 1 181 ? 10.392 1.285 -16.241 1.00 73.62 181 LYS A C 1
ATOM 1509 O O . LYS A 1 181 ? 10.750 1.799 -17.301 1.00 73.62 181 LYS A O 1
ATOM 1514 N N . ASP A 1 182 ? 11.135 1.293 -15.138 1.00 65.75 182 ASP A N 1
ATOM 1515 C CA . ASP A 1 182 ? 12.413 2.005 -15.029 1.00 65.75 182 ASP A CA 1
ATOM 1516 C C . ASP A 1 182 ? 13.599 1.211 -15.629 1.00 65.75 182 ASP A C 1
ATOM 1518 O O . ASP A 1 182 ? 14.707 1.737 -15.752 1.00 65.75 182 ASP A O 1
ATOM 1522 N N . TYR A 1 183 ? 13.350 -0.009 -16.132 1.00 62.41 183 TYR A N 1
ATOM 1523 C CA . TYR A 1 183 ? 14.339 -0.903 -16.751 1.00 62.41 183 TYR A CA 1
ATOM 1524 C C . TYR A 1 183 ? 15.277 -0.247 -17.787 1.00 62.41 183 TYR A C 1
ATOM 1526 O O . TYR A 1 183 ? 16.483 -0.475 -17.681 1.00 62.41 183 TYR A O 1
ATOM 1534 N N . PRO A 1 184 ? 14.812 0.574 -18.759 1.00 55.28 184 PRO A N 1
ATOM 1535 C CA . PRO A 1 184 ? 15.702 1.171 -19.764 1.00 55.28 184 PRO A CA 1
ATOM 1536 C C . PRO A 1 184 ? 16.710 2.176 -19.185 1.00 55.28 184 PRO A C 1
ATOM 1538 O O . PRO A 1 184 ? 17.746 2.428 -19.798 1.00 55.28 184 PRO A O 1
ATOM 1541 N N . SER A 1 185 ? 16.398 2.766 -18.028 1.00 53.62 185 SER A N 1
ATOM 1542 C CA . SER A 1 185 ? 17.272 3.705 -17.317 1.00 53.62 185 SER A CA 1
ATOM 1543 C C . SER A 1 185 ? 18.165 2.976 -16.305 1.00 53.62 185 SER A C 1
ATOM 1545 O O . SER A 1 185 ? 19.332 3.332 -16.151 1.00 53.62 185 SER A O 1
ATOM 1547 N N . ASP A 1 186 ? 17.644 1.922 -15.666 1.00 53.31 186 ASP A N 1
ATOM 1548 C CA . ASP A 1 186 ? 18.331 1.145 -14.627 1.00 53.31 186 ASP A CA 1
ATOM 1549 C C . ASP A 1 186 ? 19.361 0.145 -15.181 1.00 53.31 186 ASP A C 1
ATOM 1551 O O . ASP A 1 186 ? 20.366 -0.131 -14.518 1.00 53.31 186 ASP A O 1
ATOM 1555 N N . SER A 1 187 ? 19.180 -0.359 -16.412 1.00 50.56 187 SER A N 1
ATOM 1556 C CA . SER A 1 187 ? 20.158 -1.243 -17.071 1.00 50.56 187 SER A CA 1
ATOM 1557 C C . SER A 1 187 ? 21.512 -0.565 -17.299 1.00 50.56 187 SER A C 1
ATOM 1559 O O . SER A 1 187 ? 22.538 -1.238 -17.333 1.00 50.56 187 SER A O 1
ATOM 1561 N N . ASN A 1 188 ? 21.524 0.767 -17.402 1.00 50.94 188 ASN A N 1
ATOM 1562 C CA . ASN A 1 188 ? 22.739 1.564 -17.576 1.00 50.94 188 ASN A CA 1
ATOM 1563 C C . ASN A 1 188 ? 23.479 1.834 -16.249 1.00 50.94 188 ASN A C 1
ATOM 1565 O O . ASN A 1 188 ? 24.588 2.361 -16.270 1.00 50.94 188 ASN A O 1
ATOM 1569 N N . LEU A 1 189 ? 22.886 1.481 -15.098 1.00 52.28 189 LEU A N 1
ATOM 1570 C CA . LEU A 1 189 ? 23.376 1.819 -13.751 1.00 52.28 189 LEU A CA 1
ATOM 1571 C C . LEU A 1 189 ? 23.783 0.597 -12.896 1.00 52.28 189 LEU A C 1
ATOM 1573 O O . LEU A 1 189 ? 24.028 0.749 -11.701 1.00 52.28 189 LEU A O 1
ATOM 1577 N N . TYR A 1 190 ? 23.887 -0.606 -13.479 1.00 52.88 190 TYR A N 1
ATOM 1578 C CA . TYR A 1 190 ? 24.289 -1.856 -12.794 1.00 52.88 190 TYR A CA 1
ATOM 1579 C C . TYR A 1 190 ? 23.407 -2.272 -11.590 1.00 52.88 190 TYR A C 1
ATOM 1581 O O . TYR A 1 190 ? 23.862 -2.986 -10.691 1.00 52.88 190 TYR A O 1
ATOM 1589 N N . LEU A 1 191 ? 22.130 -1.872 -11.55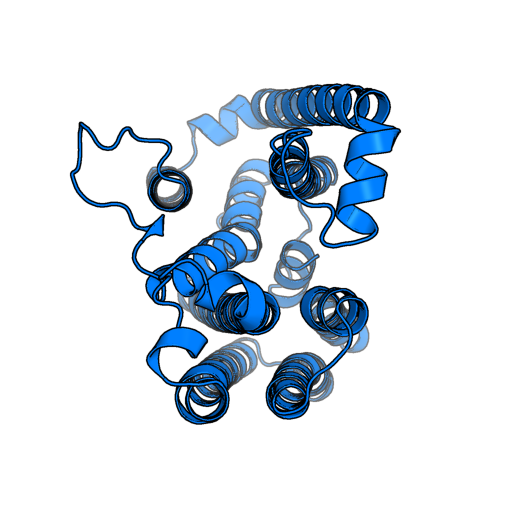1 1.00 54.94 191 LEU A N 1
ATOM 1590 C CA . LEU A 1 191 ? 21.194 -2.278 -10.493 1.00 54.94 191 LEU A CA 1
ATOM 1591 C C . LEU A 1 191 ? 20.612 -3.679 -10.770 1.00 54.94 191 LEU A C 1
ATOM 1593 O O . LEU A 1 191 ? 20.021 -3.922 -11.818 1.00 54.94 191 LEU A O 1
ATOM 1597 N N . ARG A 1 192 ? 20.732 -4.616 -9.817 1.00 56.81 192 ARG A N 1
ATOM 1598 C CA . ARG A 1 192 ? 20.243 -6.009 -9.947 1.00 56.81 192 ARG A CA 1
ATOM 1599 C C . ARG A 1 192 ? 18.738 -6.159 -9.664 1.00 56.81 192 ARG A C 1
ATOM 1601 O O . ARG A 1 192 ? 18.352 -6.910 -8.771 1.00 56.81 192 ARG A O 1
ATOM 1608 N N . THR A 1 193 ? 17.866 -5.442 -10.373 1.00 64.31 193 THR A N 1
ATOM 1609 C CA . THR A 1 193 ? 16.407 -5.661 -10.253 1.00 64.31 193 THR A CA 1
ATOM 1610 C C . THR A 1 193 ? 15.996 -6.995 -10.889 1.00 64.31 193 THR A C 1
ATOM 1612 O O . THR A 1 193 ? 16.772 -7.614 -11.629 1.00 64.31 193 THR A O 1
ATOM 1615 N N . PHE A 1 194 ? 14.776 -7.471 -10.612 1.00 61.97 194 PHE A N 1
ATOM 1616 C CA . PHE A 1 194 ? 14.272 -8.727 -11.187 1.00 61.97 194 PHE A CA 1
ATOM 1617 C C . PHE A 1 194 ? 14.320 -8.725 -12.719 1.00 61.97 194 PHE A C 1
ATOM 1619 O O . PHE A 1 194 ? 14.792 -9.685 -13.324 1.00 61.97 194 PHE A O 1
ATOM 1626 N N . VAL A 1 195 ? 13.901 -7.625 -13.352 1.00 60.03 195 VAL A N 1
ATOM 1627 C CA . VAL A 1 195 ? 13.911 -7.490 -14.818 1.00 60.03 195 VAL A CA 1
ATOM 1628 C C . VAL A 1 195 ? 15.327 -7.455 -15.379 1.00 60.03 195 VAL A C 1
ATOM 1630 O O . VAL A 1 195 ? 15.569 -8.074 -16.410 1.00 60.03 195 VAL A O 1
ATOM 1633 N N . VAL A 1 196 ? 16.273 -6.809 -14.693 1.00 59.53 196 VAL A N 1
ATOM 1634 C CA . VAL A 1 196 ? 17.686 -6.809 -15.104 1.00 59.53 196 VAL A CA 1
ATOM 1635 C C . VAL A 1 196 ? 18.309 -8.200 -14.985 1.00 59.53 196 VAL A C 1
ATOM 1637 O O . VAL A 1 196 ? 19.099 -8.587 -15.838 1.00 59.53 196 VAL A O 1
ATOM 1640 N N . SER A 1 197 ? 17.924 -8.977 -13.971 1.00 66.12 197 SER A N 1
ATOM 1641 C CA . SER A 1 197 ? 18.544 -10.279 -13.684 1.00 66.12 197 SER A CA 1
ATOM 1642 C C . SER A 1 197 ? 17.967 -11.427 -14.520 1.00 66.12 197 SER A C 1
ATOM 1644 O O . SER A 1 197 ? 18.705 -12.310 -14.947 1.00 66.12 197 SER A O 1
ATOM 1646 N N . PHE A 1 198 ? 16.650 -11.435 -14.754 1.00 72.38 198 PHE A N 1
ATOM 1647 C CA . PHE A 1 198 ? 15.952 -12.549 -15.412 1.00 72.38 198 PHE A CA 1
ATOM 1648 C C . PHE A 1 198 ? 15.368 -12.188 -16.783 1.00 72.38 198 PHE A C 1
ATOM 1650 O O . PHE A 1 198 ? 15.005 -13.080 -17.553 1.00 72.38 198 PHE A O 1
ATOM 1657 N N . GLY A 1 199 ? 15.283 -10.898 -17.107 1.00 80.44 199 GLY A N 1
ATOM 1658 C CA . GLY A 1 199 ? 14.576 -10.396 -18.278 1.00 80.44 199 GLY A CA 1
ATOM 1659 C C . GLY A 1 199 ? 13.066 -10.273 -18.053 1.00 80.44 199 GLY A C 1
ATOM 1660 O O . GLY A 1 199 ? 12.452 -11.007 -17.279 1.00 80.44 199 GLY A O 1
ATOM 1661 N N . LEU A 1 200 ? 12.448 -9.350 -18.791 1.00 84.19 200 LEU A N 1
ATOM 1662 C CA . LEU A 1 200 ? 11.033 -8.972 -18.681 1.00 84.19 200 LEU A CA 1
ATOM 1663 C C . LEU A 1 200 ? 10.064 -10.163 -18.688 1.00 84.19 200 LEU A C 1
ATOM 1665 O O . LEU A 1 200 ? 9.221 -10.289 -17.801 1.00 84.19 200 LEU A O 1
ATOM 1669 N N . ARG A 1 201 ? 10.200 -11.063 -19.671 1.00 86.00 201 ARG A N 1
ATOM 1670 C CA . ARG A 1 201 ? 9.298 -12.213 -19.817 1.00 86.00 201 ARG A CA 1
ATOM 1671 C C . ARG A 1 201 ? 9.398 -13.153 -18.613 1.00 86.00 201 ARG A C 1
ATOM 1673 O O . ARG A 1 201 ? 8.368 -13.555 -18.086 1.00 86.00 201 ARG A O 1
ATOM 1680 N N . ARG A 1 202 ? 10.607 -13.475 -18.139 1.00 86.75 202 ARG A N 1
ATOM 1681 C CA . ARG A 1 202 ? 10.763 -14.362 -16.975 1.00 86.75 202 ARG A CA 1
ATOM 1682 C C . ARG A 1 202 ? 10.241 -13.709 -15.697 1.00 86.75 202 ARG A C 1
ATOM 1684 O O . ARG A 1 202 ? 9.578 -14.393 -14.929 1.00 86.75 202 ARG A O 1
ATOM 1691 N N . THR A 1 203 ? 10.446 -12.405 -15.509 1.00 88.25 203 THR A N 1
ATOM 1692 C CA . THR A 1 203 ? 9.883 -11.679 -14.359 1.00 88.25 203 THR A CA 1
ATOM 1693 C C . THR A 1 203 ? 8.360 -11.752 -14.322 1.00 88.25 203 THR A C 1
ATOM 1695 O O . THR A 1 203 ? 7.787 -11.990 -13.264 1.00 88.25 203 THR A O 1
ATOM 1698 N N . ILE A 1 204 ? 7.688 -11.607 -15.465 1.00 90.25 204 ILE A N 1
ATOM 1699 C CA . ILE A 1 204 ? 6.226 -11.711 -15.504 1.00 90.25 204 ILE A CA 1
ATOM 1700 C C . ILE A 1 204 ? 5.776 -13.138 -15.159 1.00 90.25 204 ILE A C 1
ATOM 1702 O O . ILE A 1 204 ? 5.026 -13.324 -14.204 1.00 90.25 204 ILE A O 1
ATOM 1706 N N . TYR A 1 205 ? 6.271 -14.150 -15.877 1.00 92.50 205 TYR A N 1
ATOM 1707 C CA . TYR A 1 205 ? 5.772 -15.526 -15.738 1.00 92.50 205 TYR A CA 1
ATOM 1708 C C . TYR A 1 205 ? 6.209 -16.240 -14.452 1.00 92.50 205 TYR A C 1
ATOM 1710 O O . TYR A 1 205 ? 5.428 -17.010 -13.907 1.00 92.50 205 TYR A O 1
ATOM 1718 N N . PHE A 1 206 ? 7.431 -16.011 -13.964 1.00 91.44 206 PHE A N 1
ATOM 1719 C CA . PHE A 1 206 ? 7.996 -16.763 -12.833 1.00 91.44 206 PHE A CA 1
ATOM 1720 C C . PHE A 1 206 ? 8.035 -15.984 -11.518 1.00 91.44 206 PHE A C 1
ATOM 1722 O O . PHE A 1 206 ? 8.347 -16.572 -10.487 1.00 91.44 206 PHE A O 1
ATOM 1729 N N . ILE A 1 207 ? 7.734 -14.681 -11.526 1.00 91.31 207 ILE A N 1
ATOM 1730 C CA . ILE A 1 207 ? 7.738 -13.864 -10.304 1.00 91.31 207 ILE A CA 1
ATOM 1731 C C . ILE A 1 207 ? 6.381 -13.188 -10.107 1.00 91.31 207 ILE A C 1
ATOM 1733 O O . ILE A 1 207 ? 5.714 -13.461 -9.113 1.00 91.31 207 ILE A O 1
ATOM 1737 N N . ILE A 1 208 ? 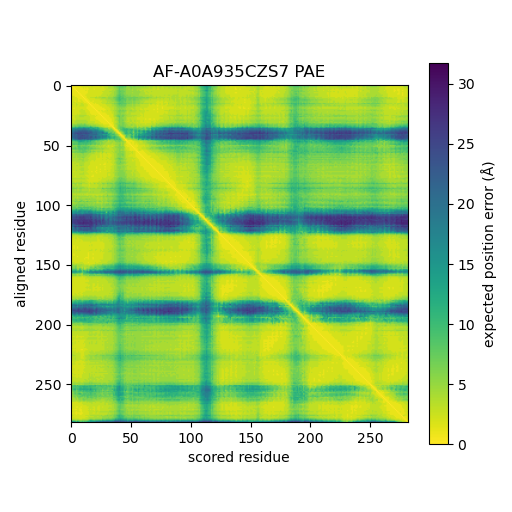5.928 -12.360 -11.054 1.00 93.88 208 ILE A N 1
ATOM 1738 C CA . ILE A 1 208 ? 4.659 -11.627 -10.909 1.00 93.88 208 ILE A CA 1
ATOM 1739 C C . ILE A 1 208 ? 3.465 -12.585 -10.839 1.00 93.88 208 ILE A C 1
ATOM 1741 O O . ILE A 1 208 ? 2.656 -12.465 -9.922 1.00 93.88 208 ILE A O 1
ATOM 1745 N N . VAL A 1 209 ? 3.355 -13.539 -11.770 1.00 94.88 209 VAL A N 1
ATOM 1746 C CA . VAL A 1 209 ? 2.226 -14.484 -11.800 1.00 94.88 209 VAL A CA 1
ATOM 1747 C C . VAL A 1 209 ? 2.155 -15.325 -10.515 1.00 94.88 209 VAL A C 1
ATOM 1749 O O . VAL A 1 209 ? 1.096 -15.312 -9.888 1.00 94.88 209 VAL A O 1
ATOM 1752 N N . PRO A 1 210 ? 3.234 -15.985 -10.039 1.00 96.12 210 PRO A N 1
ATOM 1753 C CA . PRO A 1 210 ? 3.190 -16.721 -8.775 1.00 96.12 210 PRO A CA 1
ATOM 1754 C C . PRO A 1 210 ? 2.851 -15.853 -7.560 1.00 96.12 210 PRO A C 1
ATOM 1756 O O . PRO A 1 210 ? 2.068 -16.280 -6.715 1.00 96.12 210 PRO A O 1
ATOM 1759 N N . LEU A 1 211 ? 3.379 -14.624 -7.475 1.00 95.62 211 LEU A N 1
ATOM 1760 C CA . LEU A 1 211 ? 3.061 -13.708 -6.373 1.00 95.62 211 LEU A CA 1
ATOM 1761 C C . LEU A 1 211 ? 1.595 -13.257 -6.399 1.00 95.62 211 LEU A C 1
ATOM 1763 O O . LEU A 1 211 ? 0.958 -13.206 -5.348 1.00 95.62 211 LEU A O 1
ATOM 1767 N N . LEU A 1 212 ? 1.041 -12.970 -7.581 1.00 95.56 212 LEU A N 1
ATOM 1768 C CA . LEU A 1 212 ? -0.381 -12.652 -7.731 1.00 95.56 212 LEU A CA 1
ATOM 1769 C C . LEU A 1 212 ? -1.270 -13.844 -7.382 1.00 95.56 212 LEU A C 1
ATOM 1771 O O . LEU A 1 212 ? -2.279 -13.652 -6.711 1.00 95.56 212 LEU A O 1
ATOM 1775 N N . LEU A 1 213 ? -0.895 -15.061 -7.786 1.00 96.38 213 LEU A N 1
ATOM 1776 C CA . LEU A 1 213 ? -1.624 -16.280 -7.429 1.00 96.38 213 LEU A CA 1
ATOM 1777 C C . LEU A 1 213 ? -1.589 -16.535 -5.920 1.00 96.38 213 LEU A C 1
ATOM 1779 O O . LEU A 1 213 ? -2.629 -16.807 -5.332 1.00 96.38 213 LEU A O 1
ATOM 1783 N N . ALA A 1 214 ? -0.433 -16.378 -5.271 1.00 97.06 214 ALA A N 1
ATOM 1784 C CA . ALA A 1 214 ? -0.332 -16.460 -3.814 1.00 97.06 214 ALA A CA 1
ATOM 1785 C C . ALA A 1 214 ? -1.190 -15.383 -3.121 1.00 97.06 214 ALA A C 1
ATOM 1787 O O . ALA A 1 214 ? -1.880 -15.669 -2.141 1.00 97.06 214 ALA A O 1
ATOM 1788 N N . GLY A 1 215 ? -1.211 -14.161 -3.665 1.00 96.31 215 GLY A N 1
ATOM 1789 C CA . GLY A 1 215 ? -2.074 -13.076 -3.191 1.00 96.31 215 GLY A CA 1
ATOM 1790 C C . GLY A 1 215 ? -3.558 -13.395 -3.353 1.00 96.31 215 GLY A C 1
ATOM 1791 O O . GLY A 1 215 ? -4.344 -13.120 -2.448 1.00 96.31 215 GLY A O 1
ATOM 1792 N N . LEU A 1 216 ? -3.928 -14.032 -4.465 1.00 96.50 216 LEU A N 1
ATOM 1793 C CA . LEU A 1 216 ? -5.286 -14.478 -4.745 1.00 96.50 216 LEU A CA 1
ATOM 1794 C C . LEU A 1 216 ? -5.715 -15.611 -3.806 1.00 96.50 216 LEU A C 1
ATOM 1796 O O . LEU A 1 216 ? -6.812 -15.555 -3.270 1.00 96.50 216 LEU A O 1
ATOM 1800 N N . ILE A 1 217 ? -4.845 -16.592 -3.542 1.00 96.69 217 ILE A N 1
ATOM 1801 C CA . ILE A 1 217 ? -5.099 -17.657 -2.558 1.00 96.69 217 ILE A CA 1
ATOM 1802 C C . ILE A 1 217 ? -5.333 -17.046 -1.173 1.00 96.69 217 ILE A C 1
ATOM 1804 O O . ILE A 1 217 ? -6.328 -17.355 -0.521 1.00 96.69 217 ILE A O 1
ATOM 1808 N N . SER A 1 218 ? -4.467 -16.121 -0.749 1.00 96.06 218 SER A N 1
ATOM 1809 C CA . SER A 1 218 ? -4.633 -15.393 0.514 1.00 96.06 218 SER A CA 1
ATOM 1810 C C . SER A 1 218 ? -5.936 -14.588 0.556 1.00 96.06 218 SER A C 1
ATOM 1812 O O . SER A 1 218 ? -6.565 -14.497 1.609 1.00 96.06 218 SER A O 1
ATOM 1814 N N . PHE A 1 219 ? -6.360 -14.003 -0.568 1.00 95.88 219 PHE A N 1
ATOM 1815 C CA . PHE A 1 219 ? -7.657 -13.339 -0.679 1.00 95.88 219 PHE A CA 1
ATOM 1816 C C . PHE A 1 219 ? -8.822 -14.327 -0.565 1.00 95.88 219 PHE A C 1
ATOM 1818 O O . PHE A 1 219 ? -9.754 -14.046 0.179 1.00 95.88 219 PHE A O 1
ATOM 1825 N N . CYS A 1 220 ? -8.767 -15.475 -1.240 1.00 95.88 220 CYS A N 1
ATOM 1826 C CA . CYS A 1 220 ? -9.806 -16.498 -1.152 1.00 95.88 220 CYS A CA 1
ATOM 1827 C C . CYS A 1 220 ? -9.970 -16.995 0.287 1.00 95.88 220 CYS A C 1
ATOM 1829 O O . CYS A 1 220 ? -11.091 -17.060 0.774 1.00 95.88 220 CYS A O 1
ATOM 1831 N N . ILE A 1 221 ? -8.869 -17.267 0.995 1.00 95.06 221 ILE A N 1
ATOM 1832 C CA . ILE A 1 221 ? -8.918 -17.669 2.408 1.00 95.06 221 ILE A CA 1
ATOM 1833 C C . ILE A 1 221 ? -9.556 -16.563 3.259 1.00 95.06 221 ILE A C 1
ATOM 1835 O O . ILE A 1 221 ? -10.473 -16.833 4.028 1.00 95.06 221 ILE A O 1
ATOM 1839 N N . PHE A 1 222 ? -9.139 -15.305 3.077 1.00 94.38 222 PHE A N 1
ATOM 1840 C CA . PHE A 1 222 ? -9.743 -14.169 3.777 1.00 94.38 222 PHE A CA 1
ATOM 1841 C C . PHE A 1 222 ? -11.250 -14.038 3.504 1.00 94.38 222 PHE A C 1
ATOM 1843 O O . PHE A 1 222 ? -12.029 -13.846 4.435 1.00 94.38 222 PHE A O 1
ATOM 1850 N N . ALA A 1 223 ? -11.660 -14.164 2.241 1.00 94.00 223 ALA A N 1
ATOM 1851 C CA . ALA A 1 223 ? -13.050 -14.070 1.812 1.00 94.00 223 ALA A CA 1
ATOM 1852 C C . ALA A 1 223 ? -13.910 -15.213 2.371 1.00 94.00 223 ALA A C 1
ATOM 1854 O O . ALA A 1 223 ? -15.058 -14.976 2.728 1.00 94.00 223 ALA A O 1
ATOM 1855 N N . LEU A 1 224 ? -13.351 -16.423 2.488 1.00 93.31 224 LEU A N 1
ATOM 1856 C CA . LEU A 1 224 ? -14.021 -17.562 3.117 1.00 93.31 224 LEU A CA 1
ATOM 1857 C C . LEU A 1 224 ? -14.230 -17.330 4.618 1.00 93.31 224 LEU A C 1
ATOM 1859 O O . LEU A 1 224 ? -15.336 -17.525 5.104 1.00 93.31 224 LEU A O 1
ATOM 1863 N N . ILE A 1 225 ? -13.207 -16.857 5.341 1.00 92.06 225 ILE A N 1
ATOM 1864 C CA . ILE A 1 225 ? -13.309 -16.606 6.791 1.00 92.06 225 ILE A CA 1
ATOM 1865 C C . ILE A 1 225 ? -14.250 -15.424 7.093 1.00 92.06 225 ILE A C 1
ATOM 1867 O O . ILE A 1 225 ? -14.939 -15.433 8.108 1.00 92.06 225 ILE A O 1
ATOM 1871 N N . LYS A 1 226 ? -14.293 -14.397 6.231 1.00 90.62 226 LYS A N 1
ATOM 1872 C CA . LYS A 1 226 ? -15.232 -13.265 6.355 1.00 90.62 226 LYS A CA 1
ATOM 1873 C C . LYS A 1 226 ? -16.616 -13.521 5.754 1.00 90.62 226 LYS A C 1
ATOM 1875 O O . LYS A 1 226 ? -17.435 -12.609 5.802 1.00 90.62 226 LYS A O 1
ATOM 1880 N N . GLU A 1 227 ? -16.856 -14.699 5.179 1.00 91.75 227 GLU A N 1
ATOM 1881 C CA . GLU A 1 227 ? -18.124 -15.052 4.527 1.00 91.75 227 GLU A CA 1
ATOM 1882 C C . GLU A 1 227 ? -18.556 -14.019 3.471 1.00 91.75 227 GLU A C 1
ATOM 1884 O O . GLU A 1 227 ? -19.693 -13.547 3.434 1.00 91.75 227 GLU A O 1
ATOM 1889 N N . PHE A 1 228 ? -17.621 -13.627 2.602 1.00 93.19 228 PHE A N 1
ATOM 1890 C CA . PHE A 1 228 ? -17.901 -12.640 1.564 1.00 93.19 228 PHE A CA 1
ATOM 1891 C C . PHE A 1 228 ? -19.010 -13.117 0.626 1.00 93.19 228 PHE A C 1
ATOM 1893 O O . PHE A 1 228 ? -18.964 -14.224 0.085 1.00 93.19 228 PHE A O 1
ATOM 1900 N N . SER A 1 229 ? -19.971 -12.235 0.353 1.00 94.38 229 SER A N 1
ATOM 1901 C CA . SER A 1 229 ? -20.982 -12.498 -0.669 1.00 94.38 229 SER A CA 1
ATOM 1902 C C . SER A 1 229 ? -20.347 -12.600 -2.059 1.00 94.38 229 SER A C 1
ATOM 1904 O O . SER A 1 229 ? -19.263 -12.070 -2.320 1.00 94.38 229 SER A O 1
ATOM 1906 N N . ILE A 1 230 ? -21.053 -13.224 -3.003 1.00 93.81 230 ILE A N 1
ATOM 1907 C CA . ILE A 1 230 ? -20.586 -13.353 -4.393 1.00 93.81 230 ILE A CA 1
ATOM 1908 C C . ILE A 1 230 ? -20.265 -11.993 -5.028 1.00 93.81 230 ILE A C 1
ATOM 1910 O O . ILE A 1 230 ? -19.305 -11.878 -5.794 1.00 93.81 230 ILE A O 1
ATOM 1914 N N . ILE A 1 231 ? -21.021 -10.950 -4.673 1.00 94.12 231 ILE A N 1
ATOM 1915 C CA . ILE A 1 231 ? -20.791 -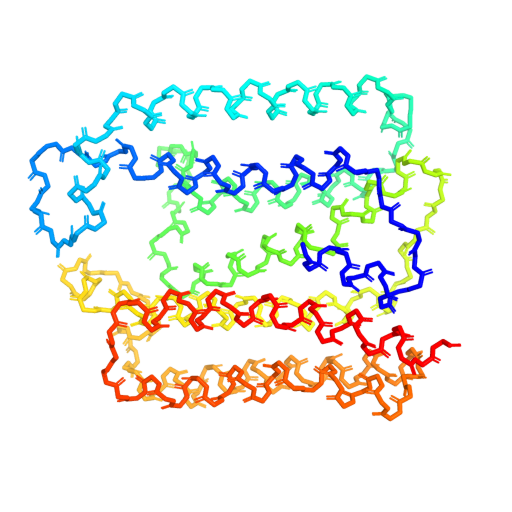9.584 -5.152 1.00 94.12 231 ILE A CA 1
ATOM 1916 C C . ILE A 1 231 ? -19.489 -9.036 -4.547 1.00 94.12 231 ILE A C 1
ATOM 1918 O O . ILE A 1 231 ? -18.613 -8.602 -5.297 1.00 94.12 231 ILE A O 1
ATOM 1922 N N . GLN A 1 232 ? -19.304 -9.123 -3.221 1.00 93.75 232 GLN A N 1
ATOM 1923 C CA . GLN A 1 232 ? -18.058 -8.711 -2.551 1.00 93.75 232 GLN A CA 1
ATOM 1924 C C . GLN A 1 232 ? -16.841 -9.429 -3.136 1.00 93.75 232 GLN A C 1
ATOM 1926 O O . GLN A 1 232 ? -15.829 -8.791 -3.442 1.00 93.75 232 GLN A O 1
ATOM 1931 N N . PHE A 1 233 ? -16.943 -10.746 -3.313 1.00 95.88 233 PHE A N 1
ATOM 1932 C CA . PHE A 1 233 ? -15.881 -11.567 -3.873 1.00 95.88 233 PHE A CA 1
ATOM 1933 C C . PHE A 1 233 ? -15.518 -11.113 -5.291 1.00 95.88 233 PHE A C 1
ATOM 1935 O O . PHE A 1 233 ? -14.349 -10.856 -5.579 1.00 95.88 233 PHE A O 1
ATOM 1942 N N . SER A 1 234 ? -16.524 -10.934 -6.153 1.00 95.50 234 SER A N 1
ATOM 1943 C CA . SER A 1 234 ? -16.334 -10.543 -7.554 1.00 95.50 234 SER A CA 1
ATOM 1944 C C . SER A 1 234 ? -15.668 -9.176 -7.686 1.00 95.50 234 SER A C 1
ATOM 1946 O O . SER A 1 234 ? -14.713 -9.032 -8.446 1.00 95.50 234 SER A O 1
ATOM 1948 N N . PHE A 1 235 ? -16.105 -8.182 -6.906 1.00 96.12 235 PHE A N 1
ATOM 1949 C CA . PHE A 1 235 ? -15.471 -6.864 -6.916 1.00 96.12 235 PHE A CA 1
ATOM 1950 C C . PHE A 1 235 ? -14.009 -6.934 -6.468 1.00 96.12 235 PHE A C 1
ATOM 1952 O O . PHE A 1 235 ? -13.144 -6.348 -7.111 1.00 96.12 235 PHE A O 1
ATOM 1959 N N . ASN A 1 236 ? -13.704 -7.691 -5.413 1.00 94.81 236 ASN A N 1
ATOM 1960 C CA . ASN A 1 236 ? -12.334 -7.832 -4.915 1.00 94.81 236 ASN A CA 1
ATOM 1961 C C . ASN A 1 236 ? -11.425 -8.686 -5.817 1.00 94.81 236 ASN A C 1
ATOM 1963 O O . ASN A 1 236 ? -10.203 -8.587 -5.704 1.00 94.81 236 ASN A O 1
ATOM 1967 N N . LEU A 1 237 ? -11.992 -9.471 -6.738 1.00 96.31 237 LEU A N 1
ATOM 1968 C CA . LEU A 1 237 ? -11.251 -10.226 -7.749 1.00 96.31 237 LEU A CA 1
ATOM 1969 C C . LEU A 1 237 ? -10.760 -9.336 -8.906 1.00 96.31 237 LEU A C 1
ATOM 1971 O O . LEU A 1 237 ? -9.664 -9.556 -9.427 1.00 96.31 237 LEU A O 1
ATOM 1975 N N . ILE A 1 238 ? -11.533 -8.308 -9.282 1.00 96.31 238 ILE A N 1
ATOM 1976 C CA . ILE A 1 238 ? -11.233 -7.405 -10.412 1.00 96.31 238 ILE A CA 1
ATOM 1977 C C . ILE A 1 238 ? -9.801 -6.838 -10.353 1.00 96.31 238 ILE A C 1
ATOM 1979 O O . ILE A 1 238 ? -9.092 -6.947 -11.355 1.00 96.31 238 ILE A O 1
ATOM 1983 N N . PRO A 1 239 ? -9.310 -6.288 -9.223 1.00 95.88 239 PRO A N 1
ATOM 1984 C CA . PRO A 1 239 ? -7.960 -5.739 -9.147 1.00 95.88 239 PRO A CA 1
ATOM 1985 C C . PRO A 1 239 ? -6.868 -6.768 -9.441 1.00 95.88 239 PRO A C 1
ATOM 1987 O O . PRO A 1 239 ? -5.900 -6.431 -10.110 1.00 95.88 239 PRO A O 1
ATOM 1990 N N . PHE A 1 240 ? -7.015 -8.024 -9.004 1.00 95.06 240 PHE A N 1
ATOM 1991 C CA . PHE A 1 240 ? -6.030 -9.074 -9.295 1.00 95.06 240 PHE A CA 1
ATOM 1992 C C . PHE A 1 240 ? -5.980 -9.401 -10.790 1.00 95.06 240 PHE A C 1
ATOM 1994 O O . PHE A 1 240 ? -4.893 -9.509 -11.362 1.00 95.06 240 PHE A O 1
ATOM 2001 N N . LEU A 1 241 ? -7.147 -9.504 -11.433 1.00 96.00 241 LEU A N 1
ATOM 2002 C CA . LEU A 1 241 ? -7.250 -9.746 -12.874 1.00 96.00 241 LEU A CA 1
ATOM 2003 C C . LEU A 1 241 ? -6.693 -8.572 -13.687 1.00 96.00 241 LEU A C 1
ATOM 2005 O O . LEU A 1 241 ? -5.970 -8.784 -14.660 1.00 96.00 241 LEU A O 1
ATOM 2009 N N . LEU A 1 242 ? -6.975 -7.337 -13.266 1.00 95.38 242 LEU A N 1
ATOM 2010 C CA . LEU A 1 242 ? -6.435 -6.134 -13.896 1.00 95.38 242 LEU A CA 1
ATOM 2011 C C . LEU A 1 242 ? -4.913 -6.062 -13.759 1.00 95.38 242 LEU A C 1
ATOM 2013 O O . LEU A 1 242 ? -4.234 -5.844 -14.761 1.00 95.38 242 LEU A O 1
ATOM 2017 N N . THR A 1 243 ? -4.358 -6.300 -12.567 1.00 94.81 243 THR A N 1
ATOM 2018 C CA . THR A 1 243 ? -2.900 -6.321 -12.367 1.00 94.81 243 THR A CA 1
ATOM 2019 C C . THR A 1 243 ? -2.237 -7.376 -13.249 1.00 94.81 243 THR A C 1
ATOM 2021 O O . THR A 1 243 ? -1.208 -7.102 -13.864 1.00 94.81 243 THR A O 1
ATOM 2024 N N . LEU A 1 244 ? -2.850 -8.556 -13.381 1.00 94.56 244 LEU A N 1
ATOM 2025 C CA . LEU A 1 244 ? -2.370 -9.611 -14.271 1.00 94.56 244 LEU A CA 1
ATOM 2026 C C . LEU A 1 244 ? -2.402 -9.180 -15.748 1.00 94.56 244 LEU A C 1
ATOM 2028 O O . LEU A 1 244 ? -1.412 -9.339 -16.463 1.00 94.56 244 LEU A O 1
ATOM 2032 N N . ALA A 1 245 ? -3.511 -8.590 -16.200 1.00 94.12 245 ALA A N 1
ATOM 2033 C CA . ALA A 1 245 ? -3.651 -8.085 -17.565 1.00 94.12 245 ALA A CA 1
ATOM 2034 C C . ALA A 1 245 ? -2.615 -6.994 -17.880 1.00 94.12 245 ALA A C 1
ATOM 2036 O O . ALA A 1 245 ? -1.997 -7.004 -18.948 1.00 94.12 245 ALA A O 1
ATOM 2037 N N . ILE A 1 246 ? -2.370 -6.084 -16.934 1.00 92.62 246 ILE A N 1
ATOM 2038 C CA . ILE A 1 246 ? -1.367 -5.027 -17.081 1.00 92.62 246 ILE A CA 1
ATOM 2039 C C . ILE A 1 246 ? 0.033 -5.636 -17.110 1.00 92.62 246 ILE A C 1
ATOM 2041 O O . ILE A 1 246 ? 0.807 -5.288 -17.998 1.00 92.62 246 ILE A O 1
ATOM 2045 N N . ALA A 1 247 ? 0.350 -6.594 -16.234 1.00 91.62 247 ALA A N 1
ATOM 2046 C CA . ALA A 1 247 ? 1.640 -7.281 -16.254 1.00 91.62 247 ALA A CA 1
ATOM 2047 C C . ALA A 1 247 ? 1.937 -7.906 -17.629 1.00 91.62 247 ALA A C 1
ATOM 2049 O O . ALA A 1 247 ? 3.036 -7.735 -18.154 1.00 91.62 247 ALA A O 1
ATOM 2050 N N . PHE A 1 248 ? 0.957 -8.553 -18.270 1.00 92.44 248 PHE A N 1
ATOM 2051 C CA . PHE A 1 248 ? 1.129 -9.072 -19.633 1.00 92.44 248 PHE A CA 1
ATOM 2052 C C . PHE A 1 248 ? 1.205 -7.977 -20.700 1.00 92.44 248 PHE A C 1
ATOM 2054 O O . PHE A 1 248 ? 1.997 -8.096 -21.638 1.00 92.44 248 PHE A O 1
ATOM 2061 N N . SER A 1 249 ? 0.438 -6.894 -20.558 1.00 90.19 249 SER A N 1
ATOM 2062 C CA . SER A 1 249 ? 0.511 -5.732 -21.454 1.00 90.19 249 SER A CA 1
ATOM 2063 C C . SER A 1 249 ? 1.922 -5.133 -21.501 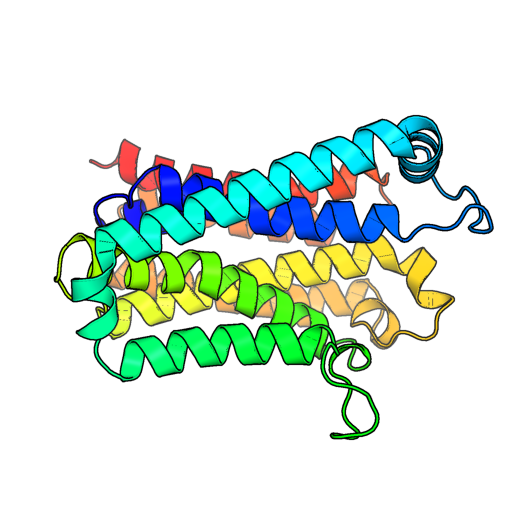1.00 90.19 249 SER A C 1
ATOM 2065 O O . SER A 1 249 ? 2.384 -4.716 -22.566 1.00 90.19 249 SER A O 1
ATOM 2067 N N . MET A 1 250 ? 2.651 -5.169 -20.379 1.00 86.88 250 MET A N 1
ATOM 2068 C CA . MET A 1 250 ? 4.028 -4.672 -20.267 1.00 86.88 250 MET A CA 1
ATOM 2069 C C . MET A 1 250 ? 5.062 -5.490 -21.051 1.00 86.88 250 MET A C 1
ATOM 2071 O O . MET A 1 250 ? 6.196 -5.041 -21.181 1.00 86.88 250 MET A O 1
ATOM 2075 N N . LEU A 1 251 ? 4.699 -6.648 -21.628 1.00 86.12 251 LEU A N 1
ATOM 2076 C CA . LEU A 1 251 ? 5.547 -7.340 -22.613 1.00 86.12 251 LEU A CA 1
ATOM 2077 C C . LEU A 1 251 ? 5.798 -6.483 -23.865 1.00 86.12 251 LEU A C 1
ATOM 2079 O O . LEU A 1 251 ? 6.762 -6.725 -24.592 1.00 86.12 251 LEU A O 1
ATOM 2083 N N . ARG A 1 252 ? 4.935 -5.493 -24.123 1.00 83.25 252 ARG A N 1
ATOM 2084 C CA . ARG A 1 252 ? 5.097 -4.482 -25.171 1.00 83.25 252 ARG A CA 1
ATOM 2085 C C . ARG A 1 252 ? 5.534 -3.156 -24.547 1.00 83.25 252 ARG A C 1
ATOM 2087 O O . ARG A 1 252 ? 5.206 -2.856 -23.403 1.00 83.25 252 ARG A O 1
ATOM 2094 N N . ARG A 1 253 ? 6.275 -2.343 -25.305 1.00 77.25 253 ARG A N 1
ATOM 2095 C CA . ARG A 1 253 ? 6.679 -1.004 -24.852 1.00 77.25 253 ARG A CA 1
ATOM 2096 C C . ARG A 1 253 ? 5.480 -0.059 -24.863 1.00 77.25 253 ARG A C 1
ATOM 2098 O O . ARG A 1 253 ? 4.810 0.063 -25.883 1.00 77.25 253 ARG A O 1
ATOM 2105 N N . HIS A 1 254 ? 5.284 0.652 -23.757 1.00 81.00 254 HIS A N 1
ATOM 2106 C CA . HIS A 1 254 ? 4.271 1.699 -23.608 1.00 81.00 254 HIS A CA 1
ATOM 2107 C C . HIS A 1 254 ? 4.898 3.057 -23.282 1.00 81.00 254 HIS A C 1
ATOM 2109 O O . HIS A 1 254 ? 6.085 3.151 -22.960 1.00 81.00 254 HIS A O 1
ATOM 2115 N N . SER A 1 255 ? 4.097 4.121 -23.365 1.00 78.88 255 SER A N 1
ATOM 2116 C CA . SER A 1 255 ? 4.520 5.467 -22.973 1.00 78.88 255 SER A CA 1
ATOM 2117 C C . SER A 1 255 ? 4.712 5.582 -21.453 1.00 78.88 255 SER A C 1
ATOM 2119 O O . SER A 1 255 ? 4.118 4.847 -20.668 1.00 78.88 255 SER A O 1
ATOM 2121 N N . ILE A 1 256 ? 5.511 6.554 -21.004 1.00 72.19 256 ILE A N 1
ATOM 2122 C CA . ILE A 1 256 ? 5.740 6.801 -19.567 1.00 72.19 256 ILE A CA 1
ATOM 2123 C C . ILE A 1 256 ? 4.425 7.114 -18.830 1.00 72.19 256 ILE A C 1
ATOM 2125 O O . ILE A 1 256 ? 4.250 6.697 -17.684 1.00 72.19 256 ILE A O 1
ATOM 2129 N N . PHE A 1 257 ? 3.498 7.816 -19.491 1.00 73.94 257 PHE A N 1
ATOM 2130 C CA . PHE A 1 257 ? 2.178 8.138 -18.945 1.00 73.94 257 PHE A CA 1
ATOM 2131 C C . PHE A 1 257 ? 1.310 6.902 -18.739 1.00 73.94 257 PHE A C 1
ATOM 2133 O O . PHE A 1 257 ? 0.638 6.824 -17.715 1.00 73.94 257 PHE A O 1
ATOM 2140 N N . TYR A 1 258 ? 1.371 5.928 -19.655 1.00 79.50 258 TYR A N 1
ATOM 2141 C CA . TYR A 1 258 ? 0.695 4.646 -19.470 1.00 79.50 258 TYR A CA 1
ATOM 2142 C C . TYR A 1 258 ? 1.142 4.001 -18.160 1.00 79.50 258 TYR A C 1
ATOM 2144 O O . TYR A 1 258 ? 0.312 3.698 -17.314 1.00 79.50 258 TYR A O 1
ATOM 2152 N N . TYR A 1 259 ? 2.451 3.887 -17.928 1.00 77.19 259 TYR A N 1
ATOM 2153 C CA . TYR A 1 259 ? 2.948 3.278 -16.696 1.00 77.19 259 TYR A CA 1
ATOM 2154 C C . TYR A 1 259 ? 2.571 4.064 -15.436 1.00 77.19 259 TYR A C 1
ATOM 2156 O O . TYR A 1 259 ? 2.257 3.452 -14.426 1.00 77.19 259 TYR A O 1
ATOM 2164 N N . LEU A 1 260 ? 2.588 5.401 -15.476 1.00 75.88 260 LEU A N 1
ATOM 2165 C CA . LEU A 1 260 ? 2.184 6.222 -14.328 1.00 75.88 260 LEU A CA 1
ATOM 2166 C C . LEU A 1 260 ? 0.699 6.044 -14.006 1.00 75.88 260 LEU A C 1
ATOM 2168 O O . LEU A 1 260 ? 0.354 5.705 -12.886 1.00 75.88 260 LEU A O 1
ATOM 2172 N N . ILE A 1 261 ? -0.182 6.236 -14.985 1.00 82.06 261 ILE A N 1
ATOM 2173 C CA . ILE A 1 261 ? -1.629 6.226 -14.744 1.00 82.06 261 ILE A CA 1
ATOM 2174 C C . ILE A 1 261 ? -2.124 4.808 -14.462 1.00 82.06 261 ILE A C 1
ATOM 2176 O O . ILE A 1 261 ? -2.936 4.609 -13.565 1.00 82.06 261 ILE A O 1
ATOM 2180 N N . VAL A 1 262 ? -1.639 3.818 -15.211 1.00 85.06 262 VAL A N 1
ATOM 2181 C CA . VAL A 1 262 ? -2.165 2.452 -15.145 1.00 85.06 262 VAL A CA 1
ATOM 2182 C C . VAL A 1 262 ? -1.618 1.703 -13.929 1.00 85.06 262 VAL A C 1
ATOM 2184 O O . VAL A 1 262 ? -2.402 1.076 -13.225 1.00 85.06 262 VAL A O 1
ATOM 2187 N N . ILE A 1 263 ? -0.317 1.796 -13.624 1.00 83.50 263 ILE A N 1
ATOM 2188 C CA . ILE A 1 263 ? 0.267 1.077 -12.475 1.00 83.50 263 ILE A CA 1
ATOM 2189 C C . ILE A 1 263 ? -0.152 1.734 -11.149 1.00 83.50 263 ILE A C 1
ATOM 2191 O O . ILE A 1 263 ? -0.621 1.039 -10.250 1.00 83.50 263 ILE A O 1
ATOM 2195 N N . ASP A 1 264 ? -0.068 3.066 -11.013 1.00 82.12 264 ASP A N 1
ATOM 2196 C CA . ASP A 1 264 ? -0.552 3.730 -9.787 1.00 82.12 264 ASP A CA 1
ATOM 2197 C C . ASP A 1 264 ? -2.082 3.630 -9.663 1.00 82.12 264 ASP A C 1
ATOM 2199 O O . ASP A 1 264 ? -2.618 3.438 -8.568 1.00 82.12 264 ASP A O 1
ATOM 2203 N N . GLY A 1 265 ? -2.801 3.706 -10.789 1.00 88.31 265 GLY A N 1
ATOM 2204 C CA . GLY A 1 265 ? -4.261 3.626 -10.828 1.00 88.31 265 GLY A CA 1
ATOM 2205 C C . GLY A 1 265 ? -4.809 2.291 -10.332 1.00 88.31 265 GLY A C 1
ATOM 2206 O O . GLY A 1 265 ? -5.865 2.263 -9.707 1.00 88.31 265 GLY A O 1
ATOM 2207 N N . VAL A 1 266 ? -4.078 1.190 -10.516 1.00 92.44 266 VAL A N 1
ATOM 2208 C CA . VAL A 1 266 ? -4.473 -0.139 -10.024 1.00 92.44 266 VAL A CA 1
ATOM 2209 C C . VAL A 1 266 ? -4.595 -0.196 -8.500 1.00 92.44 266 VAL A C 1
ATOM 2211 O O . VAL A 1 266 ? -5.513 -0.841 -7.994 1.00 92.44 266 VAL A O 1
ATOM 2214 N N . ILE A 1 267 ? -3.744 0.517 -7.751 1.00 91.81 267 ILE A N 1
ATOM 2215 C CA . ILE A 1 267 ? -3.888 0.625 -6.288 1.00 91.81 267 ILE A CA 1
ATOM 2216 C C . ILE A 1 267 ? -5.203 1.328 -5.925 1.00 91.81 267 ILE A C 1
ATOM 2218 O O . ILE A 1 267 ? -5.890 0.917 -4.986 1.00 91.81 267 ILE A O 1
ATOM 2222 N N . LEU A 1 268 ? -5.563 2.382 -6.663 1.00 93.06 268 LEU A N 1
ATOM 2223 C CA . LEU A 1 268 ? -6.814 3.104 -6.445 1.00 93.06 268 LEU A CA 1
ATOM 2224 C C . LEU A 1 268 ? -8.023 2.230 -6.794 1.00 93.06 268 LEU A C 1
ATOM 2226 O O . LEU A 1 268 ? -8.945 2.131 -5.989 1.00 93.06 268 LEU A O 1
ATOM 2230 N N . VAL A 1 269 ? -7.991 1.556 -7.948 1.00 94.94 269 VAL A N 1
ATOM 2231 C CA . VAL A 1 269 ? -9.036 0.613 -8.372 1.00 94.94 269 VAL A CA 1
ATOM 2232 C C . VAL A 1 269 ? -9.211 -0.486 -7.331 1.00 94.94 269 VAL A C 1
ATOM 2234 O O . VAL A 1 269 ? -10.341 -0.778 -6.957 1.00 94.94 269 VAL A O 1
ATOM 2237 N N . LYS A 1 270 ? -8.117 -1.030 -6.782 1.00 95.19 270 LYS A N 1
ATOM 2238 C CA . LYS A 1 270 ? -8.187 -2.000 -5.686 1.00 95.19 270 LYS A CA 1
ATOM 2239 C C . LYS A 1 270 ? -8.975 -1.475 -4.494 1.00 95.19 270 LYS A C 1
ATOM 2241 O O . LYS A 1 270 ? -9.895 -2.150 -4.035 1.00 95.19 270 LYS A O 1
ATOM 2246 N N . ALA A 1 271 ? -8.631 -0.284 -4.010 1.00 94.69 271 ALA A N 1
ATOM 2247 C CA . ALA A 1 271 ? -9.315 0.301 -2.866 1.00 94.69 271 ALA A CA 1
ATOM 2248 C C . ALA A 1 271 ? -10.806 0.537 -3.155 1.00 94.69 271 ALA A C 1
ATOM 2250 O O . ALA A 1 271 ? -11.653 0.195 -2.334 1.00 94.69 271 ALA A O 1
ATOM 2251 N N . LEU A 1 272 ? -11.132 1.079 -4.332 1.00 96.44 272 LEU A N 1
ATOM 2252 C CA . LEU A 1 272 ? -12.512 1.349 -4.737 1.00 96.44 272 LEU A CA 1
ATOM 2253 C C . LEU A 1 272 ? -13.327 0.064 -4.867 1.00 96.44 272 LEU A C 1
ATOM 2255 O O . LEU A 1 272 ? -14.416 -0.013 -4.312 1.00 96.44 272 LEU A O 1
ATOM 2259 N N . CYS A 1 273 ? -12.796 -0.957 -5.538 1.00 95.75 273 CYS A N 1
ATOM 2260 C CA . CYS A 1 273 ? -13.446 -2.257 -5.658 1.00 95.75 273 CYS A CA 1
ATOM 2261 C C . CYS A 1 273 ? -13.711 -2.890 -4.286 1.00 95.75 273 CYS A C 1
ATOM 2263 O O . CYS A 1 273 ? -14.810 -3.384 -4.048 1.00 95.75 273 CYS A O 1
ATOM 2265 N N . GLY A 1 274 ? -12.744 -2.835 -3.366 1.00 93.38 274 GLY A N 1
ATOM 2266 C CA . GLY A 1 274 ? -12.926 -3.378 -2.023 1.00 93.38 274 GLY A CA 1
ATOM 2267 C C . GLY A 1 274 ? -13.992 -2.639 -1.208 1.00 93.38 274 GLY A C 1
ATOM 2268 O O . GLY A 1 274 ? -14.801 -3.291 -0.553 1.00 93.38 274 GLY A O 1
ATOM 2269 N N . ILE A 1 275 ? -14.045 -1.305 -1.296 1.00 95.56 275 ILE A N 1
ATOM 2270 C CA . ILE A 1 275 ? -15.071 -0.483 -0.629 1.00 95.56 275 ILE A CA 1
ATOM 2271 C C . ILE A 1 275 ? -16.453 -0.723 -1.253 1.00 95.56 275 ILE A C 1
ATOM 2273 O O . ILE A 1 275 ? -17.413 -0.989 -0.533 1.00 95.56 275 ILE A O 1
ATOM 2277 N N . LEU A 1 276 ? -16.558 -0.669 -2.585 1.00 95.56 276 LEU A N 1
ATOM 2278 C CA . LEU A 1 276 ? -17.815 -0.871 -3.315 1.00 95.56 276 LEU A CA 1
ATOM 2279 C C . LEU A 1 276 ? -18.387 -2.267 -3.086 1.00 95.56 276 LEU A C 1
ATOM 2281 O O . LEU A 1 276 ? -19.591 -2.397 -2.889 1.00 95.56 276 LEU A O 1
ATOM 2285 N N . GLY A 1 277 ? -17.532 -3.294 -3.051 1.00 93.19 277 GLY A N 1
ATOM 2286 C CA . GLY A 1 277 ? -17.955 -4.655 -2.747 1.00 93.19 277 GLY A CA 1
ATOM 2287 C C . GLY A 1 277 ? -18.713 -4.724 -1.421 1.00 93.19 277 GLY A C 1
ATOM 2288 O O . GLY A 1 277 ? -19.792 -5.305 -1.372 1.00 93.19 277 GLY A O 1
ATOM 2289 N N . VAL A 1 278 ? -18.195 -4.079 -0.370 1.00 93.19 278 VAL A N 1
ATOM 2290 C CA . VAL A 1 278 ? -18.847 -4.025 0.951 1.00 93.19 278 VAL A CA 1
ATOM 2291 C C . VAL A 1 278 ? -20.112 -3.163 0.925 1.00 93.19 278 VAL A C 1
ATOM 2293 O O . VAL A 1 278 ? -21.127 -3.562 1.482 1.00 93.19 278 VAL A O 1
ATOM 2296 N N . LEU A 1 279 ? -20.078 -1.996 0.276 1.00 93.31 279 LEU A N 1
ATOM 2297 C CA . LEU A 1 279 ? -21.219 -1.071 0.241 1.00 93.31 279 LEU A CA 1
ATOM 2298 C C . LEU A 1 279 ? -22.434 -1.621 -0.516 1.00 93.31 279 LEU A C 1
ATOM 2300 O O . LEU A 1 279 ? -23.555 -1.337 -0.124 1.00 93.31 279 LEU A O 1
ATOM 2304 N N . LEU A 1 280 ? -22.223 -2.397 -1.580 1.00 91.62 280 LEU A N 1
ATOM 2305 C CA . LEU A 1 280 ? -23.302 -2.961 -2.406 1.00 91.62 280 LEU A CA 1
ATOM 2306 C C . LEU A 1 280 ? -23.981 -4.189 -1.788 1.00 91.62 280 LEU A C 1
ATOM 2308 O O . LEU A 1 280 ? -24.857 -4.788 -2.405 1.00 91.62 280 LEU A O 1
ATOM 2312 N N . THR A 1 281 ? -23.512 -4.626 -0.625 1.00 87.00 281 THR A N 1
ATOM 2313 C CA . THR A 1 281 ? -23.905 -5.901 -0.007 1.00 87.00 281 THR A CA 1
ATOM 2314 C C . THR A 1 281 ? -24.289 -5.758 1.459 1.00 87.00 281 THR A C 1
ATOM 2316 O O . THR A 1 281 ? -24.628 -6.755 2.093 1.00 87.00 281 THR A O 1
ATOM 2319 N N . ARG A 1 282 ? -24.234 -4.527 1.975 1.00 68.75 282 ARG A N 1
ATOM 2320 C CA . ARG A 1 282 ? -24.966 -4.092 3.162 1.00 68.75 282 ARG A CA 1
ATOM 2321 C C . ARG A 1 282 ? -26.375 -3.689 2.758 1.00 68.75 282 ARG A C 1
ATOM 2323 O O . ARG A 1 282 ? -27.276 -3.913 3.587 1.00 68.75 282 ARG A O 1
#

Solvent-accessible surface area (backbone atoms only — not comparable to full-atom values): 15331 Å² total; per-residue (Å²): 99,52,42,54,19,45,24,52,72,72,72,47,78,78,68,61,69,65,57,56,51,39,65,52,44,54,57,53,50,54,57,52,50,62,61,66,71,62,56,90,85,56,78,82,85,45,72,68,61,46,52,53,64,76,40,43,69,60,55,49,54,51,47,53,51,50,50,54,51,39,49,51,45,53,53,49,52,48,65,76,36,40,72,42,55,74,67,50,59,67,68,60,54,53,51,53,51,49,52,50,48,55,54,43,49,44,70,49,77,63,58,73,88,79,69,82,71,54,49,68,70,38,32,59,57,42,25,52,50,54,5,43,52,52,26,39,60,27,52,47,49,56,50,55,49,39,28,44,76,67,75,47,89,79,86,49,76,70,61,52,51,27,51,41,48,22,42,22,33,48,37,17,46,50,39,45,54,52,54,52,72,46,38,86,66,38,69,78,66,80,55,51,28,53,43,71,70,60,34,64,69,48,33,40,66,71,44,43,48,54,39,50,51,53,16,47,52,29,41,51,55,36,36,59,78,68,63,51,50,73,62,32,48,52,34,53,45,46,42,59,56,49,53,51,53,50,55,59,55,59,81,47,93,74,57,73,64,53,54,52,54,55,59,58,40,45,57,52,50,36,19,50,27,35,35,48,18,49,65,79,71,111